Protein AF-W2Z0V9-F1 (afdb_monomer_lite)

Sequence (192 aa):
MITCGHAVGDHNSKCLLDFLGYIVNYAADLTLVEEFITEYCPRLAGSSGNESLVLGISSIIRSFNWNDIEEAILNLTIQVPDWGIWKSEENIPRIDVEMTLRVIGGLDRGPAQQKLLTLAVDKAAKLDSKELQHPGILNLLWKWTIRTDDSKIFGTVATKCSKMDSSQLGPVIEALLVYIGELAPSDGKWIF

Secondary structure (DSSP, 8-state):
-----S-TTHHHHHHHHHHHHHIIIII--HHHHHHIIIIIHHHHTTSS-THHHHHHHHHHHHHS-HHHHHHHHHT--PPPPSSSTT--GGGHHHHHHHHHHHHHHTS-SSHHHHHHHHHHHHHHTTS-HHHHT-HHHHHHHHHHHSS-S-HHHHHHHHHHHTTS-GGG-HHHHHHHHHHHHHHS-TT-----

Radius of gyration: 18.32 Å; chains: 1; bounding box: 63×32×44 Å

Structure (mmCIF, N/CA/C/O backbone):
data_AF-W2Z0V9-F1
#
_entry.id   AF-W2Z0V9-F1
#
loop_
_atom_site.group_PDB
_atom_site.id
_atom_site.type_symbol
_atom_site.label_atom_id
_atom_site.label_alt_id
_atom_site.label_comp_id
_atom_site.label_asym_id
_atom_site.label_entity_id
_atom_site.label_seq_id
_atom_site.pdbx_PDB_ins_code
_atom_site.Cartn_x
_atom_site.Cartn_y
_atom_site.Cartn_z
_atom_site.occupancy
_atom_site.B_iso_or_equiv
_atom_site.auth_seq_id
_atom_site.auth_comp_id
_atom_site.auth_asym_id
_atom_site.auth_atom_id
_atom_site.pdbx_PDB_model_num
ATOM 1 N N . MET A 1 1 ? 31.513 8.230 -6.618 1.00 27.88 1 MET A N 1
ATOM 2 C CA . MET A 1 1 ? 31.190 8.347 -5.181 1.00 27.88 1 MET A CA 1
ATOM 3 C C . MET A 1 1 ? 30.666 9.757 -4.952 1.00 27.88 1 MET A C 1
ATOM 5 O O . MET A 1 1 ? 31.457 10.678 -4.823 1.00 27.88 1 MET A O 1
ATOM 9 N N . ILE A 1 2 ? 29.351 9.952 -5.070 1.00 28.05 2 ILE A N 1
ATOM 10 C CA . ILE A 1 2 ? 28.726 11.271 -4.907 1.00 28.05 2 ILE A CA 1
ATOM 11 C C . ILE A 1 2 ? 28.193 11.330 -3.479 1.00 28.05 2 ILE A C 1
ATOM 13 O O . ILE A 1 2 ? 27.235 10.646 -3.138 1.00 28.05 2 ILE A O 1
ATOM 17 N N . THR A 1 3 ? 28.864 12.100 -2.629 1.00 33.34 3 THR A N 1
ATOM 18 C CA . THR A 1 3 ? 28.418 12.392 -1.266 1.00 33.34 3 THR A CA 1
ATOM 19 C C . THR A 1 3 ? 27.621 13.693 -1.285 1.00 33.34 3 THR A C 1
ATOM 21 O O . THR A 1 3 ? 28.204 14.774 -1.364 1.00 33.34 3 THR A O 1
ATOM 24 N N . CYS A 1 4 ? 26.293 13.607 -1.217 1.00 34.44 4 CYS A N 1
ATOM 25 C CA . CYS A 1 4 ? 25.420 14.772 -1.058 1.00 34.44 4 CYS A CA 1
ATOM 26 C C . CYS A 1 4 ? 25.239 15.085 0.432 1.00 34.44 4 CYS A C 1
ATOM 28 O O . CYS A 1 4 ? 24.301 14.628 1.079 1.00 34.44 4 CYS A O 1
ATOM 30 N N . GLY A 1 5 ? 26.174 15.862 0.977 1.00 34.97 5 GLY A N 1
ATOM 31 C CA . GLY A 1 5 ? 26.039 16.503 2.278 1.00 34.97 5 GLY A CA 1
ATOM 32 C C . GLY A 1 5 ? 25.546 17.942 2.120 1.00 34.97 5 GLY A C 1
ATOM 33 O O . GLY A 1 5 ? 26.254 18.768 1.559 1.00 34.97 5 GLY A O 1
ATOM 34 N N . HIS A 1 6 ? 24.376 18.225 2.694 1.00 37.28 6 HIS A N 1
ATOM 35 C CA . HIS A 1 6 ? 23.930 19.552 3.144 1.00 37.28 6 HIS A CA 1
ATOM 36 C C . HIS A 1 6 ? 23.421 20.573 2.103 1.00 37.28 6 HIS A C 1
ATOM 38 O O . HIS A 1 6 ? 23.973 21.655 1.940 1.00 37.28 6 HIS A O 1
ATOM 44 N N . ALA A 1 7 ? 22.253 20.261 1.526 1.00 32.38 7 ALA A N 1
ATOM 45 C CA . ALA A 1 7 ? 21.168 21.198 1.183 1.00 32.38 7 ALA A CA 1
ATOM 46 C C . ALA A 1 7 ? 19.851 20.384 1.139 1.00 32.38 7 ALA A C 1
ATOM 48 O O . ALA A 1 7 ? 19.371 19.979 0.086 1.00 32.38 7 ALA A O 1
ATOM 49 N N . VAL A 1 8 ? 19.365 19.982 2.319 1.00 43.41 8 VAL A N 1
ATOM 50 C CA . VAL A 1 8 ? 18.783 18.637 2.547 1.00 43.41 8 VAL A CA 1
ATOM 51 C C . VAL A 1 8 ? 17.322 18.445 2.086 1.00 43.41 8 VAL A C 1
ATOM 53 O O . VAL A 1 8 ? 16.873 17.306 2.013 1.00 43.41 8 VAL A O 1
ATOM 56 N N . GLY A 1 9 ? 16.590 19.502 1.720 1.00 42.09 9 GLY A N 1
ATOM 57 C CA . GLY A 1 9 ? 15.181 19.399 1.293 1.00 42.09 9 GLY A CA 1
ATOM 58 C C . GLY A 1 9 ? 14.986 19.333 -0.226 1.00 42.09 9 GLY A C 1
ATOM 59 O O . GLY A 1 9 ? 14.749 18.268 -0.789 1.00 42.09 9 GLY A O 1
ATOM 60 N N . ASP A 1 10 ? 15.108 20.480 -0.898 1.00 45.25 10 ASP A N 1
ATOM 61 C CA . ASP A 1 10 ? 14.688 20.640 -2.302 1.00 45.25 10 ASP A CA 1
ATOM 62 C C . ASP A 1 10 ? 15.671 20.090 -3.339 1.00 45.25 10 ASP A C 1
ATOM 64 O O . ASP A 1 10 ? 15.281 19.696 -4.439 1.00 45.25 10 ASP A O 1
ATOM 68 N N . HIS A 1 11 ? 16.966 20.052 -3.022 1.00 45.19 11 HIS A N 1
ATOM 69 C CA . HIS A 1 11 ? 17.956 19.599 -3.998 1.00 45.19 11 HIS A CA 1
ATOM 70 C C . HIS A 1 11 ? 17.958 18.071 -4.141 1.00 45.19 11 HIS A C 1
ATOM 72 O O . HIS A 1 11 ? 18.160 17.552 -5.237 1.00 45.19 11 HIS A O 1
ATOM 78 N N . ASN A 1 12 ? 17.676 17.364 -3.043 1.00 58.25 12 ASN A N 1
ATOM 79 C CA . ASN A 1 12 ? 17.590 15.907 -3.007 1.00 58.25 12 ASN A CA 1
ATOM 80 C C . ASN A 1 12 ? 16.301 15.396 -3.661 1.00 58.25 12 ASN A C 1
ATOM 82 O O . ASN A 1 12 ? 16.349 14.403 -4.384 1.00 58.25 12 ASN A O 1
ATOM 86 N N . SER A 1 13 ? 15.170 16.083 -3.459 1.00 60.00 13 SER A N 1
ATOM 87 C CA . SER A 1 13 ? 13.897 15.728 -4.099 1.00 60.00 13 SER A CA 1
ATOM 88 C C . SER A 1 13 ? 13.957 15.921 -5.613 1.00 60.00 13 SER A C 1
ATOM 90 O O . SER A 1 13 ? 13.546 15.030 -6.353 1.00 60.00 13 SER A O 1
ATOM 92 N N . LYS A 1 14 ? 14.555 17.019 -6.094 1.00 65.81 14 LYS A N 1
ATOM 93 C CA . LYS A 1 14 ? 14.767 17.236 -7.529 1.00 65.81 14 LYS A CA 1
ATOM 94 C C . LYS A 1 14 ? 15.683 16.177 -8.145 1.00 65.81 14 LYS A C 1
ATOM 96 O O . LYS A 1 14 ? 15.306 15.581 -9.142 1.00 65.81 14 LYS A O 1
ATOM 101 N N . CYS A 1 15 ? 16.837 15.889 -7.537 1.00 66.56 15 CYS A N 1
ATOM 102 C CA . CYS A 1 15 ? 17.733 14.840 -8.035 1.00 66.56 15 CYS A CA 1
ATOM 103 C C . CYS A 1 15 ? 17.063 13.457 -8.047 1.00 66.56 15 CYS A C 1
ATOM 105 O O . CYS A 1 15 ? 17.280 12.683 -8.976 1.00 66.56 15 CYS A O 1
ATOM 107 N N . LEU A 1 16 ? 16.234 13.150 -7.042 1.00 68.12 16 LEU A N 1
ATOM 108 C CA . LEU A 1 16 ? 15.449 11.919 -7.002 1.00 68.12 16 LEU A CA 1
ATOM 109 C C . LEU A 1 16 ? 14.434 11.865 -8.148 1.00 68.12 16 LEU A C 1
ATOM 111 O O . LEU A 1 16 ? 14.348 10.850 -8.830 1.00 68.12 16 LEU A O 1
ATOM 115 N N . LEU A 1 17 ? 13.685 12.945 -8.378 1.00 67.56 17 LEU A N 1
ATOM 116 C CA . LEU A 1 17 ? 12.712 13.032 -9.469 1.00 67.56 17 LEU A CA 1
ATOM 117 C C . LEU A 1 17 ? 13.381 12.991 -10.848 1.00 67.56 17 LEU A C 1
ATOM 119 O O . LEU A 1 17 ? 12.859 12.339 -11.746 1.00 67.56 17 LEU A O 1
ATOM 123 N N . ASP A 1 18 ? 14.548 13.615 -11.007 1.00 72.62 18 ASP A N 1
ATOM 124 C CA . ASP A 1 18 ? 15.342 13.557 -12.237 1.00 72.62 18 ASP A CA 1
ATOM 125 C C . ASP A 1 18 ? 15.859 12.126 -12.487 1.00 72.62 18 ASP A C 1
ATOM 127 O O . ASP A 1 18 ? 15.788 11.627 -13.610 1.00 72.62 18 ASP A O 1
ATOM 131 N N . PHE A 1 19 ? 16.314 11.426 -11.440 1.00 73.00 19 PHE A N 1
ATOM 132 C CA . PHE A 1 19 ? 16.744 10.026 -11.526 1.00 73.00 19 PHE A CA 1
ATOM 133 C C . PHE A 1 19 ? 15.580 9.072 -11.828 1.00 73.00 19 PHE A C 1
ATOM 135 O O . PHE A 1 19 ? 15.692 8.217 -12.703 1.00 73.00 19 PHE A O 1
ATOM 142 N N . LEU A 1 20 ? 14.433 9.261 -11.174 1.00 72.44 20 LEU A N 1
ATOM 143 C CA . LEU A 1 20 ? 13.190 8.550 -11.482 1.00 72.44 20 LEU A CA 1
ATOM 144 C C . LEU A 1 20 ? 12.746 8.810 -12.923 1.00 72.44 20 LEU A C 1
ATOM 146 O O . LEU A 1 20 ? 12.368 7.882 -13.633 1.00 72.44 20 LEU A O 1
ATOM 150 N N . GLY A 1 21 ? 12.838 10.062 -13.371 1.00 72.62 21 GLY A N 1
ATOM 151 C CA . GLY A 1 21 ? 12.577 10.455 -14.747 1.00 72.62 21 GLY A CA 1
ATOM 152 C C . GLY A 1 21 ? 13.523 9.768 -15.728 1.00 72.62 21 GLY A C 1
ATOM 153 O O . GLY A 1 21 ? 13.080 9.344 -16.790 1.00 72.62 21 GLY A O 1
ATOM 154 N N . TYR A 1 22 ? 14.796 9.595 -15.377 1.00 75.81 22 TYR A N 1
ATOM 155 C CA . TYR A 1 22 ? 15.745 8.826 -16.177 1.00 75.81 22 TYR A CA 1
ATOM 156 C C . TYR A 1 22 ? 15.386 7.333 -16.230 1.00 75.81 22 TYR A C 1
ATOM 158 O O . TYR A 1 22 ? 15.314 6.767 -17.321 1.00 75.81 22 TYR A O 1
ATOM 166 N N . ILE A 1 23 ? 15.092 6.709 -15.083 1.00 75.06 23 ILE A N 1
ATOM 167 C CA . ILE A 1 23 ? 14.677 5.299 -15.008 1.00 75.06 23 ILE A CA 1
ATOM 168 C C . ILE A 1 23 ? 13.450 5.051 -15.891 1.00 75.06 23 ILE A C 1
ATOM 170 O O . ILE A 1 23 ? 13.451 4.146 -16.724 1.00 75.06 23 ILE A O 1
ATOM 174 N N . VAL A 1 24 ? 12.421 5.882 -15.722 1.00 72.62 24 VAL A N 1
ATOM 175 C CA . VAL A 1 24 ? 11.128 5.731 -16.395 1.00 72.62 24 VAL A CA 1
ATOM 176 C C . VAL A 1 24 ? 11.217 6.046 -17.887 1.00 72.62 24 VAL A C 1
ATOM 178 O O . VAL A 1 24 ? 10.658 5.310 -18.693 1.00 72.62 24 VAL A O 1
ATOM 181 N N . ASN A 1 25 ? 11.903 7.126 -18.272 1.00 69.50 25 ASN A N 1
ATOM 182 C CA . ASN A 1 25 ? 11.854 7.612 -19.654 1.00 69.50 25 ASN A CA 1
ATOM 183 C C . ASN A 1 25 ? 13.001 7.111 -20.540 1.00 69.50 25 ASN A C 1
ATOM 185 O O . ASN A 1 25 ? 12.874 7.180 -21.761 1.00 69.50 25 ASN A O 1
ATOM 189 N N . TYR A 1 26 ? 14.121 6.660 -19.967 1.00 62.56 26 TYR A N 1
ATOM 190 C CA . TYR A 1 26 ? 15.344 6.404 -20.740 1.00 62.56 26 TYR A CA 1
ATOM 191 C C . TYR A 1 26 ? 15.988 5.048 -20.492 1.00 62.56 26 TYR A C 1
ATOM 193 O O . TYR A 1 26 ? 16.576 4.504 -21.423 1.00 62.56 26 TYR A O 1
ATOM 201 N N . ALA A 1 27 ? 15.917 4.508 -19.275 1.00 60.34 27 ALA A N 1
ATOM 202 C CA . ALA A 1 27 ? 16.626 3.273 -18.977 1.00 60.34 27 ALA A CA 1
ATOM 203 C C . ALA A 1 27 ? 15.895 2.048 -19.540 1.00 60.34 27 ALA A C 1
ATOM 205 O O . ALA A 1 27 ? 16.544 1.199 -20.142 1.00 60.34 27 ALA A O 1
ATOM 206 N N . ALA A 1 28 ? 14.572 1.934 -19.326 1.00 65.81 28 ALA A N 1
ATOM 207 C CA . ALA A 1 28 ? 13.820 0.677 -19.510 1.00 65.81 28 ALA A CA 1
ATOM 208 C C . ALA A 1 28 ? 14.568 -0.568 -18.960 1.00 65.81 28 ALA A C 1
ATOM 210 O O . ALA A 1 28 ? 14.312 -1.698 -19.368 1.00 65.81 28 ALA A O 1
ATOM 211 N N . ASP A 1 29 ? 15.512 -0.344 -18.041 1.00 79.31 29 ASP A N 1
ATOM 212 C CA . ASP A 1 29 ? 16.481 -1.312 -17.560 1.00 79.31 29 ASP A CA 1
ATOM 213 C C . ASP A 1 29 ? 15.958 -1.835 -16.235 1.00 79.31 29 ASP A C 1
ATOM 215 O O . ASP A 1 29 ? 15.971 -1.131 -15.220 1.00 79.31 29 ASP A O 1
ATOM 219 N N . LEU A 1 30 ? 15.457 -3.067 -16.272 1.00 82.88 30 LEU A N 1
ATOM 220 C CA . LEU A 1 30 ? 14.910 -3.742 -15.101 1.00 82.88 30 LEU A CA 1
ATOM 221 C C . LEU A 1 30 ? 15.942 -3.843 -13.975 1.00 82.88 30 LEU A C 1
ATOM 223 O O . LEU A 1 30 ? 15.574 -3.682 -12.820 1.00 82.88 30 LEU A O 1
ATOM 227 N N . THR A 1 31 ? 17.230 -3.981 -14.295 1.00 84.50 31 THR A N 1
ATOM 228 C CA . THR A 1 31 ? 18.306 -4.042 -13.296 1.00 84.50 31 THR A CA 1
ATOM 229 C C . THR A 1 31 ? 18.391 -2.744 -12.501 1.00 84.50 31 THR A C 1
ATOM 231 O O . THR A 1 31 ? 18.489 -2.758 -11.278 1.00 84.50 31 THR A O 1
ATOM 234 N N . LEU A 1 32 ? 18.319 -1.602 -13.193 1.00 82.12 32 LEU A N 1
ATOM 235 C CA . LEU A 1 32 ? 18.389 -0.285 -12.560 1.00 82.12 32 LEU A CA 1
ATOM 236 C C . LEU A 1 32 ? 17.124 0.011 -11.743 1.00 82.12 32 LEU A C 1
ATOM 238 O O . LEU A 1 32 ? 17.196 0.650 -10.693 1.00 82.12 32 LEU A O 1
ATOM 242 N N . VAL A 1 33 ? 15.965 -0.455 -12.219 1.00 83.31 33 VAL A N 1
ATOM 243 C CA . VAL A 1 33 ? 14.694 -0.372 -11.485 1.00 83.31 33 VAL A CA 1
ATOM 244 C C . VAL A 1 33 ? 14.759 -1.197 -10.204 1.00 83.31 33 VAL A C 1
ATOM 246 O O . VAL A 1 33 ? 14.431 -0.684 -9.136 1.00 83.31 33 VAL A O 1
ATOM 249 N N . GLU A 1 34 ? 15.204 -2.449 -10.293 1.00 83.06 34 GLU A N 1
ATOM 250 C CA . GLU A 1 34 ? 15.367 -3.341 -9.147 1.00 83.06 34 GLU A CA 1
ATOM 251 C C . GLU A 1 34 ? 16.361 -2.774 -8.136 1.00 83.06 34 GLU A C 1
ATOM 253 O O . GLU A 1 34 ? 16.044 -2.706 -6.949 1.00 83.06 34 GLU A O 1
ATOM 258 N N . GLU A 1 35 ? 17.525 -2.295 -8.584 1.00 82.75 35 GLU A N 1
ATOM 259 C CA . GLU A 1 35 ? 18.520 -1.657 -7.717 1.00 82.75 35 GLU A CA 1
ATOM 260 C C . GLU A 1 35 ? 17.933 -0.416 -7.033 1.00 82.75 35 GLU A C 1
ATOM 262 O O . GLU A 1 35 ? 18.058 -0.243 -5.820 1.00 82.75 35 GLU A O 1
ATOM 267 N N . PHE A 1 36 ? 17.215 0.433 -7.773 1.00 82.25 36 PHE A N 1
ATOM 268 C CA . PHE A 1 36 ? 16.548 1.594 -7.192 1.00 82.25 36 PHE A CA 1
ATOM 269 C C . PHE A 1 36 ? 15.533 1.209 -6.107 1.00 82.25 36 PHE A C 1
ATOM 271 O O . PHE A 1 36 ? 15.561 1.773 -5.007 1.00 82.25 36 PHE A O 1
ATOM 278 N N . ILE A 1 37 ? 14.660 0.241 -6.394 1.00 79.00 37 ILE A N 1
ATOM 279 C CA . ILE A 1 37 ? 13.632 -0.215 -5.454 1.00 79.00 37 ILE A CA 1
ATOM 280 C C . ILE A 1 37 ? 14.277 -0.847 -4.220 1.00 79.00 37 ILE A C 1
ATOM 282 O O . ILE A 1 37 ? 13.865 -0.557 -3.103 1.00 79.00 37 ILE A O 1
ATOM 286 N N . THR A 1 38 ? 15.284 -1.696 -4.391 1.00 78.81 38 THR A N 1
ATOM 287 C CA . THR A 1 38 ? 15.836 -2.499 -3.290 1.00 78.81 38 THR A CA 1
ATOM 288 C C . THR A 1 38 ? 16.843 -1.735 -2.434 1.00 78.81 38 THR A C 1
ATOM 290 O O . THR A 1 38 ? 16.842 -1.889 -1.214 1.00 78.81 38 THR A O 1
ATOM 293 N N . GLU A 1 39 ? 17.657 -0.859 -3.029 1.00 77.88 39 GLU A N 1
ATOM 294 C CA . GLU A 1 39 ? 18.754 -0.187 -2.322 1.00 77.88 39 GLU A CA 1
ATOM 295 C C . GLU A 1 39 ? 18.454 1.269 -1.959 1.00 77.88 39 GLU A C 1
ATOM 297 O O . GLU A 1 39 ? 18.879 1.754 -0.902 1.00 77.88 39 GLU A O 1
ATOM 302 N N . TYR A 1 40 ? 17.733 1.993 -2.819 1.00 75.50 40 TYR A N 1
ATOM 303 C CA . TYR A 1 40 ? 17.558 3.438 -2.671 1.00 75.50 40 TYR A CA 1
ATOM 304 C C . TYR A 1 40 ? 16.230 3.802 -2.008 1.00 75.50 40 TYR A C 1
ATOM 306 O O . TYR A 1 40 ? 16.235 4.565 -1.038 1.00 75.50 40 TYR A O 1
ATOM 314 N N . CYS A 1 41 ? 15.101 3.247 -2.467 1.00 73.56 41 CYS A N 1
ATOM 315 C CA . CYS A 1 41 ? 13.780 3.540 -1.897 1.00 73.56 41 CYS A CA 1
ATOM 316 C C . CYS A 1 41 ? 13.709 3.371 -0.368 1.00 73.56 41 CYS A C 1
ATOM 318 O O . CYS A 1 41 ? 13.204 4.293 0.286 1.00 73.56 41 CYS A O 1
ATOM 320 N N . PRO A 1 42 ? 14.244 2.289 0.240 1.00 71.06 42 PRO A N 1
ATOM 321 C CA . PRO A 1 42 ? 14.195 2.108 1.685 1.00 71.06 42 PRO A CA 1
ATOM 322 C C . PRO A 1 42 ? 14.828 3.263 2.449 1.00 71.06 42 PRO A C 1
ATOM 324 O O . PRO A 1 42 ? 14.310 3.654 3.486 1.00 71.06 42 PRO A O 1
ATOM 327 N N . ARG A 1 43 ? 15.912 3.844 1.923 1.00 69.12 43 ARG A N 1
ATOM 328 C CA . ARG A 1 43 ? 16.703 4.889 2.589 1.00 69.12 43 ARG A CA 1
ATOM 329 C C . ARG A 1 43 ? 16.087 6.287 2.457 1.00 69.12 43 ARG A C 1
ATOM 331 O O . ARG A 1 43 ? 16.422 7.177 3.235 1.00 69.12 43 ARG A O 1
ATOM 338 N N . LEU A 1 44 ? 15.201 6.493 1.481 1.00 64.62 44 LEU A N 1
ATOM 339 C CA . LEU A 1 44 ? 14.617 7.801 1.153 1.00 64.62 44 LEU A CA 1
ATOM 340 C C . LEU A 1 44 ? 13.364 8.137 1.973 1.00 64.62 44 LEU A C 1
ATOM 342 O O . LEU A 1 44 ? 13.061 9.312 2.184 1.00 64.62 44 LEU A O 1
ATOM 346 N N . ALA A 1 45 ? 12.660 7.126 2.480 1.00 57.66 45 ALA A N 1
ATOM 347 C CA . ALA A 1 45 ? 11.399 7.291 3.203 1.00 57.66 45 ALA A CA 1
ATOM 348 C C . ALA A 1 45 ? 11.532 7.857 4.636 1.00 57.66 45 ALA A C 1
ATOM 350 O O . ALA A 1 45 ? 10.524 8.123 5.295 1.00 57.66 45 ALA A O 1
ATOM 351 N N . GLY A 1 46 ? 12.764 8.062 5.115 1.00 52.25 46 GLY A N 1
ATOM 352 C CA . GLY A 1 46 ? 13.068 8.769 6.364 1.00 52.25 46 GLY A CA 1
ATOM 353 C C . GLY A 1 46 ? 13.126 10.296 6.235 1.00 52.25 46 GLY A C 1
ATOM 354 O O . GLY A 1 46 ? 13.393 10.978 7.223 1.00 52.25 46 GLY A O 1
ATOM 355 N N . SER A 1 47 ? 12.912 10.845 5.035 1.00 53.06 47 SER A N 1
ATOM 356 C CA . SER A 1 47 ? 12.892 12.290 4.800 1.00 53.06 47 SER A CA 1
ATOM 357 C C . SER A 1 47 ? 11.471 12.849 4.951 1.00 53.06 47 SER A C 1
ATOM 359 O O . SER A 1 47 ? 10.491 12.256 4.507 1.00 53.06 47 SER A O 1
ATOM 361 N N . SER A 1 48 ? 11.314 13.986 5.632 1.00 42.09 48 SER A N 1
ATOM 362 C CA . SER A 1 48 ? 10.003 14.625 5.788 1.00 42.09 48 SER A CA 1
ATOM 363 C C . SER A 1 48 ? 9.455 15.042 4.419 1.00 42.09 48 SER A C 1
ATOM 365 O O . SER A 1 48 ? 10.016 15.934 3.787 1.00 42.09 48 SER A O 1
ATOM 367 N N . GLY A 1 49 ? 8.359 14.414 3.983 1.00 55.03 49 GLY A N 1
ATOM 368 C CA . GLY A 1 49 ? 7.733 14.672 2.682 1.00 55.03 49 GLY A CA 1
ATOM 369 C C . GLY A 1 49 ? 7.928 13.531 1.683 1.00 55.03 49 GLY A C 1
ATOM 370 O O . GLY A 1 49 ? 8.442 13.738 0.588 1.00 55.03 49 GLY A O 1
ATOM 371 N N . ASN A 1 50 ? 7.451 12.332 2.027 1.00 68.31 50 ASN A N 1
ATOM 372 C CA . ASN A 1 50 ? 7.534 11.131 1.183 1.00 68.31 50 ASN A CA 1
ATOM 373 C C . ASN A 1 50 ? 6.689 11.183 -0.108 1.00 68.31 50 ASN A C 1
ATOM 375 O O . ASN A 1 50 ? 6.596 10.188 -0.822 1.00 68.31 50 ASN A O 1
ATOM 379 N N . GLU A 1 51 ? 6.087 12.326 -0.441 1.00 74.94 51 GLU A N 1
ATOM 380 C CA . GLU A 1 51 ? 5.246 12.495 -1.629 1.00 74.94 51 GLU A CA 1
ATOM 381 C C . GLU A 1 51 ? 6.027 12.231 -2.923 1.00 74.94 51 GLU A C 1
ATOM 383 O O . GLU A 1 51 ? 5.551 11.524 -3.804 1.00 74.94 51 GLU A O 1
ATOM 388 N N . SER A 1 52 ? 7.274 12.708 -3.010 1.00 75.31 52 SER A N 1
ATOM 389 C CA . SER A 1 52 ? 8.126 12.452 -4.184 1.00 75.31 52 SER A CA 1
ATOM 390 C C . SER A 1 52 ? 8.432 10.961 -4.356 1.00 75.31 52 SER A C 1
ATOM 392 O O . SER A 1 52 ? 8.504 10.469 -5.479 1.00 75.31 52 SER A O 1
ATOM 394 N N . LEU A 1 53 ? 8.568 10.226 -3.247 1.00 78.12 53 LEU A N 1
ATOM 395 C CA . LEU A 1 53 ? 8.800 8.784 -3.268 1.00 78.12 53 LEU A CA 1
ATOM 396 C C . LEU A 1 53 ? 7.533 8.022 -3.673 1.00 78.12 53 LEU A C 1
ATOM 398 O O . LEU A 1 53 ? 7.610 7.124 -4.507 1.00 78.12 53 LEU A O 1
ATOM 402 N N . VAL A 1 54 ? 6.367 8.413 -3.145 1.00 83.38 54 VAL A N 1
ATOM 403 C CA . VAL A 1 54 ? 5.063 7.871 -3.565 1.00 83.38 54 VAL A CA 1
ATOM 404 C C . VAL A 1 54 ? 4.871 8.057 -5.069 1.00 83.38 54 VAL A C 1
ATOM 406 O O . VAL A 1 54 ? 4.543 7.097 -5.769 1.00 83.38 54 VAL A O 1
ATOM 409 N N . LEU A 1 55 ? 5.111 9.269 -5.577 1.00 83.12 55 LEU A N 1
ATOM 410 C CA . LEU A 1 55 ? 5.002 9.581 -7.001 1.00 83.12 55 LEU A CA 1
ATOM 411 C C . LEU A 1 55 ? 6.000 8.773 -7.834 1.00 83.12 55 LEU A C 1
ATOM 413 O O . LEU A 1 55 ? 5.619 8.218 -8.861 1.00 83.12 55 LEU A O 1
ATOM 417 N N . GLY A 1 56 ? 7.245 8.650 -7.370 1.00 81.75 56 GLY A N 1
ATOM 418 C CA . GLY A 1 56 ? 8.282 7.861 -8.028 1.00 81.75 56 GLY A CA 1
ATOM 419 C C . GLY A 1 56 ? 7.929 6.387 -8.167 1.00 81.75 56 GLY A C 1
ATOM 420 O O . GLY A 1 56 ? 7.937 5.856 -9.276 1.00 81.75 56 GLY A O 1
ATOM 421 N N . ILE A 1 57 ? 7.548 5.742 -7.062 1.00 86.31 57 ILE A N 1
ATOM 422 C CA . ILE A 1 57 ? 7.133 4.332 -7.056 1.00 86.31 57 ILE A CA 1
ATOM 423 C C . ILE A 1 57 ? 5.905 4.142 -7.953 1.00 86.31 57 ILE A C 1
ATOM 425 O O . ILE A 1 57 ? 5.881 3.241 -8.790 1.00 86.31 57 ILE A O 1
ATOM 429 N N . SER A 1 58 ? 4.911 5.028 -7.844 1.00 89.62 58 SER A N 1
ATOM 430 C CA . SER A 1 58 ? 3.713 4.978 -8.692 1.00 89.62 58 SER A CA 1
ATOM 431 C C . SER A 1 58 ? 4.059 5.119 -10.178 1.00 89.62 58 SER A C 1
ATOM 433 O O . SER A 1 58 ? 3.466 4.453 -11.022 1.00 89.62 58 SER A O 1
ATOM 435 N N . SER A 1 59 ? 5.028 5.976 -10.514 1.00 87.44 59 SER A N 1
ATOM 436 C CA . SER A 1 59 ? 5.506 6.161 -11.885 1.00 87.44 59 SER A CA 1
ATOM 437 C C . SER A 1 59 ? 6.205 4.912 -12.416 1.00 87.44 59 SER A C 1
ATOM 439 O O . SER A 1 59 ? 5.943 4.518 -13.550 1.00 87.44 59 SER A O 1
ATOM 441 N N . ILE A 1 60 ? 7.048 4.262 -11.609 1.00 88.06 60 ILE A N 1
ATOM 442 C CA . ILE A 1 60 ? 7.697 2.995 -11.974 1.00 88.06 60 ILE A CA 1
ATOM 443 C C . ILE A 1 60 ? 6.636 1.927 -12.255 1.00 88.06 60 ILE A C 1
ATOM 445 O O . ILE A 1 60 ? 6.629 1.346 -13.335 1.00 88.06 60 ILE A O 1
ATOM 449 N N . ILE A 1 61 ? 5.679 1.733 -11.342 1.00 91.69 61 ILE A N 1
ATOM 450 C CA . ILE A 1 61 ? 4.633 0.711 -11.500 1.00 91.69 61 ILE A CA 1
ATOM 451 C C . ILE A 1 61 ? 3.795 0.933 -12.767 1.00 91.69 61 ILE A C 1
ATOM 453 O O . ILE A 1 61 ? 3.397 -0.031 -13.412 1.00 91.69 61 ILE A O 1
ATOM 457 N N . ARG A 1 62 ? 3.534 2.189 -13.149 1.00 90.12 62 ARG A N 1
ATOM 458 C CA . ARG A 1 62 ? 2.807 2.505 -14.389 1.00 90.12 62 ARG A CA 1
ATOM 459 C C . ARG A 1 62 ? 3.621 2.289 -15.663 1.00 90.12 62 ARG A C 1
ATOM 461 O O . ARG A 1 62 ? 3.030 2.112 -16.724 1.00 90.12 62 ARG A O 1
ATOM 468 N N . SER A 1 63 ? 4.943 2.384 -15.577 1.00 89.06 63 SER A N 1
ATOM 469 C CA . SER A 1 63 ? 5.818 2.421 -16.756 1.00 89.06 63 SER A CA 1
ATOM 470 C C . SER A 1 63 ? 6.355 1.046 -17.135 1.00 89.06 63 SER A C 1
ATOM 472 O O . SER A 1 63 ? 6.698 0.822 -18.292 1.00 89.06 63 SER A O 1
ATOM 474 N N . PHE A 1 64 ? 6.415 0.128 -16.173 1.00 88.38 64 PHE A N 1
ATOM 475 C CA . PHE A 1 64 ? 6.936 -1.218 -16.361 1.00 88.38 64 PHE A CA 1
ATOM 476 C C . PHE A 1 64 ? 5.816 -2.254 -16.302 1.00 88.38 64 PHE A C 1
ATOM 478 O O . PHE A 1 64 ? 4.776 -2.053 -15.673 1.00 88.38 64 PHE A O 1
ATOM 485 N N . ASN A 1 65 ? 6.030 -3.388 -16.965 1.00 90.56 65 ASN A N 1
ATOM 486 C CA . ASN A 1 65 ? 5.125 -4.519 -16.842 1.00 90.56 65 ASN A CA 1
ATOM 487 C C . ASN A 1 65 ? 5.166 -5.031 -15.399 1.00 90.56 65 ASN A C 1
ATOM 489 O O . ASN A 1 65 ? 6.226 -5.389 -14.893 1.00 90.56 65 ASN A O 1
ATOM 493 N N . TRP A 1 66 ? 4.001 -5.072 -14.750 1.00 93.00 66 TRP A N 1
ATOM 494 C CA . TRP A 1 66 ? 3.878 -5.438 -13.341 1.00 93.00 66 TRP A CA 1
ATOM 495 C C . TRP A 1 66 ? 4.590 -6.751 -13.001 1.00 93.00 66 TRP A C 1
ATOM 497 O O . TRP A 1 66 ? 5.285 -6.806 -11.995 1.00 93.00 66 TRP A O 1
ATOM 507 N N . ASN A 1 67 ? 4.478 -7.774 -13.853 1.00 93.62 67 ASN A N 1
ATOM 508 C CA . ASN A 1 67 ? 5.069 -9.088 -13.582 1.00 93.62 67 ASN A CA 1
ATOM 509 C C . ASN A 1 67 ? 6.603 -9.053 -13.478 1.00 93.62 67 ASN A C 1
ATOM 511 O O . ASN A 1 67 ? 7.169 -9.900 -12.797 1.00 93.62 67 ASN A O 1
ATOM 515 N N . ASP A 1 68 ? 7.256 -8.089 -14.131 1.00 91.31 68 ASP A N 1
ATOM 516 C CA . ASP A 1 68 ? 8.717 -7.974 -14.139 1.00 91.31 68 ASP A CA 1
ATOM 517 C C . ASP A 1 68 ? 9.244 -7.285 -12.869 1.00 91.31 68 ASP A C 1
ATOM 519 O O . ASP A 1 68 ? 10.401 -7.454 -12.512 1.00 91.31 68 ASP A O 1
ATOM 523 N N . ILE A 1 69 ? 8.400 -6.512 -12.175 1.00 90.44 69 ILE A N 1
ATOM 524 C CA . ILE A 1 69 ? 8.787 -5.703 -11.004 1.00 90.44 69 ILE A CA 1
ATOM 525 C C . ILE A 1 69 ? 8.017 -6.069 -9.729 1.00 90.44 69 ILE A C 1
ATOM 527 O O . ILE A 1 69 ? 8.284 -5.503 -8.668 1.00 90.44 69 ILE A O 1
ATOM 531 N N . GLU A 1 70 ? 7.052 -6.992 -9.819 1.00 93.12 70 GLU A N 1
ATOM 532 C CA . GLU A 1 70 ? 6.149 -7.376 -8.727 1.00 93.12 70 GLU A CA 1
ATOM 533 C C . GLU A 1 70 ? 6.936 -7.767 -7.479 1.00 93.12 70 GLU A C 1
ATOM 535 O O . GLU A 1 70 ? 6.668 -7.251 -6.396 1.00 93.12 70 GLU A O 1
ATOM 540 N N . GLU A 1 71 ? 7.926 -8.646 -7.626 1.00 92.12 71 GLU A N 1
ATOM 541 C CA . GLU A 1 71 ? 8.706 -9.145 -6.495 1.00 92.12 71 GLU A CA 1
ATOM 542 C C . GLU A 1 71 ? 9.473 -8.018 -5.794 1.00 92.12 71 GLU A C 1
ATOM 544 O O . GLU A 1 71 ? 9.381 -7.878 -4.573 1.00 92.12 71 GLU A O 1
ATOM 549 N N . ALA A 1 72 ? 10.167 -7.171 -6.558 1.00 89.12 72 ALA A N 1
ATOM 550 C CA . ALA A 1 72 ? 10.920 -6.045 -6.013 1.00 89.12 72 ALA A CA 1
ATOM 551 C C . ALA A 1 72 ? 10.004 -5.063 -5.265 1.00 89.12 72 ALA A C 1
ATOM 553 O O . ALA A 1 72 ? 10.322 -4.632 -4.156 1.00 89.12 72 ALA A O 1
ATOM 554 N N . ILE A 1 73 ? 8.839 -4.743 -5.838 1.00 89.94 73 ILE A N 1
ATOM 555 C CA . ILE A 1 73 ? 7.874 -3.817 -5.238 1.00 89.94 73 ILE A CA 1
ATOM 556 C C . ILE A 1 73 ? 7.212 -4.413 -3.990 1.00 89.94 73 ILE A C 1
ATOM 558 O O . ILE A 1 73 ? 7.075 -3.713 -2.989 1.00 89.94 73 ILE A O 1
ATOM 562 N N . LEU A 1 74 ? 6.794 -5.682 -4.012 1.00 90.69 74 LEU A N 1
ATOM 563 C CA . LEU A 1 74 ? 6.127 -6.304 -2.861 1.00 90.69 74 LEU A CA 1
ATOM 564 C C . LEU A 1 74 ? 7.086 -6.556 -1.690 1.00 90.69 74 LEU A C 1
ATOM 566 O O . LEU A 1 74 ? 6.653 -6.525 -0.536 1.00 90.69 74 LEU A O 1
ATOM 570 N N . ASN A 1 75 ? 8.374 -6.762 -1.975 1.00 87.56 75 ASN A N 1
ATOM 571 C CA . ASN A 1 75 ? 9.416 -6.925 -0.961 1.00 87.56 75 ASN A CA 1
ATOM 572 C C . ASN A 1 75 ? 10.001 -5.591 -0.470 1.00 87.56 75 ASN A C 1
ATOM 574 O O . ASN A 1 75 ? 10.776 -5.583 0.494 1.00 87.56 75 ASN A O 1
ATOM 578 N N . LEU A 1 76 ? 9.623 -4.462 -1.082 1.00 83.75 76 LEU A N 1
ATOM 579 C CA . LEU A 1 76 ? 10.049 -3.141 -0.639 1.00 83.75 76 LEU A CA 1
ATOM 580 C C . LEU A 1 76 ? 9.643 -2.931 0.823 1.00 83.75 76 LEU A C 1
A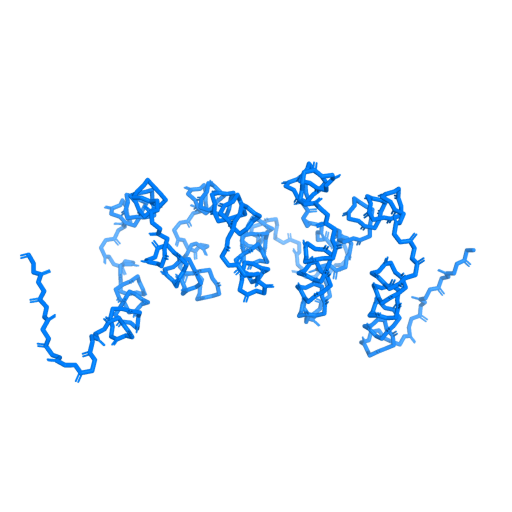TOM 582 O O . LEU A 1 76 ? 8.464 -2.906 1.175 1.00 83.75 76 LEU A O 1
ATOM 586 N N . THR A 1 77 ? 10.650 -2.751 1.673 1.00 72.00 77 THR A N 1
ATOM 587 C CA . THR A 1 77 ? 10.470 -2.448 3.091 1.00 72.00 77 THR A CA 1
ATOM 588 C C . THR A 1 77 ? 11.186 -1.146 3.396 1.00 72.00 77 THR A C 1
ATOM 590 O O . THR A 1 77 ? 12.388 -1.015 3.170 1.00 72.00 77 THR A O 1
ATOM 593 N N . ILE A 1 78 ? 10.442 -0.167 3.901 1.00 69.88 78 ILE A N 1
ATOM 594 C CA . ILE A 1 78 ? 10.984 1.142 4.254 1.00 69.88 78 ILE A CA 1
ATOM 595 C C . ILE A 1 78 ? 11.948 1.026 5.444 1.00 69.88 78 ILE A C 1
ATOM 597 O O . ILE A 1 78 ? 11.583 0.506 6.497 1.00 69.88 78 ILE A O 1
ATOM 601 N N . GLN A 1 79 ? 13.167 1.552 5.291 1.00 64.50 79 GLN A N 1
ATOM 602 C CA . GLN A 1 79 ? 14.140 1.670 6.375 1.00 64.50 79 GLN A CA 1
ATOM 603 C C . GLN A 1 79 ? 14.052 3.070 6.991 1.00 64.50 79 GLN A C 1
ATOM 605 O O . GLN A 1 79 ? 14.092 4.084 6.295 1.00 64.50 79 GLN A O 1
ATOM 610 N N . VAL A 1 80 ? 13.966 3.146 8.317 1.00 57.44 80 VAL A N 1
ATOM 611 C CA . VAL A 1 80 ? 14.092 4.427 9.023 1.00 57.44 80 VAL A CA 1
ATOM 612 C C . VAL A 1 80 ? 15.574 4.649 9.348 1.00 57.44 80 VAL A C 1
ATOM 614 O O . VAL A 1 80 ? 16.195 3.754 9.922 1.00 57.44 80 VAL A O 1
ATOM 617 N N . PRO A 1 81 ? 16.177 5.796 8.975 1.00 51.75 81 PRO A N 1
ATOM 618 C CA . PRO A 1 81 ? 17.578 6.068 9.273 1.00 51.75 81 PRO A CA 1
ATOM 619 C C . PRO A 1 81 ? 17.863 6.036 10.782 1.00 51.75 81 PRO A C 1
ATOM 621 O O . PRO A 1 81 ? 17.114 6.607 11.571 1.00 51.75 81 PRO A O 1
ATOM 624 N N . ASP A 1 82 ? 18.992 5.440 11.176 1.00 49.78 82 ASP A N 1
ATOM 625 C CA . ASP A 1 82 ? 19.421 5.264 12.581 1.00 49.78 82 ASP A CA 1
ATOM 626 C C . ASP A 1 82 ? 19.826 6.589 13.284 1.00 49.78 82 ASP A C 1
ATOM 628 O O . ASP A 1 82 ? 20.134 6.628 14.477 1.00 49.78 82 ASP A O 1
ATOM 632 N N . TRP A 1 83 ? 19.812 7.720 12.567 1.00 46.62 83 TRP A N 1
ATOM 633 C CA . TRP A 1 83 ? 20.174 9.035 13.097 1.00 46.62 83 TRP A CA 1
ATOM 634 C C . TRP A 1 83 ? 18.929 9.905 13.357 1.00 46.62 83 TRP A C 1
ATOM 636 O O . TRP A 1 83 ? 18.388 10.542 12.460 1.00 46.62 83 TRP A O 1
ATOM 646 N N . GLY A 1 84 ? 18.477 9.982 14.614 1.00 44.22 84 GLY A N 1
ATOM 647 C CA . GLY A 1 84 ? 17.510 10.996 15.065 1.00 44.22 84 GLY A CA 1
ATOM 648 C C . GLY A 1 84 ? 16.315 10.471 15.865 1.00 44.22 84 GLY A C 1
ATOM 649 O O . GLY A 1 84 ? 16.138 9.273 16.049 1.00 44.22 84 GLY A O 1
ATOM 650 N N . ILE A 1 85 ? 15.494 11.412 16.348 1.00 46.44 85 ILE A N 1
ATOM 651 C CA . ILE A 1 85 ? 14.372 11.304 17.317 1.00 46.44 85 ILE A CA 1
ATOM 652 C C . ILE A 1 85 ? 13.288 10.259 16.934 1.00 46.44 85 ILE A C 1
ATOM 654 O O . ILE A 1 85 ? 12.396 9.959 17.719 1.00 46.44 85 ILE A O 1
ATOM 658 N N . TRP A 1 86 ? 13.401 9.633 15.763 1.00 48.12 86 TRP A N 1
ATOM 659 C CA . TRP A 1 86 ? 12.524 8.587 15.229 1.00 48.12 86 TRP A CA 1
ATOM 660 C C . TRP A 1 86 ? 12.838 7.172 15.740 1.00 48.12 86 TRP A C 1
ATOM 662 O O . TRP A 1 86 ? 12.256 6.204 15.260 1.00 48.12 86 TRP A O 1
ATOM 672 N N . LYS A 1 87 ? 13.717 7.050 16.743 1.00 43.59 87 LYS A N 1
ATOM 673 C CA . LYS A 1 87 ? 14.153 5.799 17.388 1.00 43.59 87 LYS A CA 1
ATOM 674 C C . LYS A 1 87 ? 13.086 5.068 18.219 1.00 43.59 87 LYS A C 1
ATOM 676 O O . LYS A 1 87 ? 13.427 4.288 19.102 1.00 43.59 87 LYS A O 1
ATOM 681 N N . SER A 1 88 ? 11.803 5.301 17.960 1.00 50.72 88 SER A N 1
ATOM 682 C CA . SER A 1 88 ? 10.771 4.357 18.372 1.00 50.72 88 SER A CA 1
ATOM 683 C C . SER A 1 88 ? 10.514 3.431 17.185 1.00 50.72 88 SER A C 1
ATOM 685 O O . SER A 1 88 ? 9.828 3.812 16.234 1.00 50.72 88 SER A O 1
ATOM 687 N N . GLU A 1 89 ? 11.045 2.211 17.248 1.00 50.94 89 GLU A N 1
ATOM 688 C CA . GLU A 1 89 ? 10.690 1.103 16.345 1.00 50.94 89 GLU A CA 1
ATOM 689 C C . GLU A 1 89 ? 9.155 0.956 16.179 1.00 50.94 89 GLU A C 1
ATOM 691 O O . GLU A 1 89 ? 8.686 0.502 15.139 1.00 50.94 89 GLU A O 1
ATOM 696 N N . GLU A 1 90 ? 8.378 1.472 17.143 1.00 53.12 90 GLU A N 1
ATOM 697 C CA . GLU A 1 90 ? 6.910 1.593 17.184 1.00 53.12 90 GLU A CA 1
ATOM 698 C C . GLU A 1 90 ? 6.238 2.355 16.023 1.00 53.12 90 GLU A C 1
ATOM 700 O O . GLU A 1 90 ? 5.021 2.466 16.016 1.00 53.12 90 GLU A O 1
ATOM 705 N N . ASN A 1 91 ? 6.964 2.929 15.057 1.00 61.91 91 ASN A N 1
ATOM 706 C CA . ASN A 1 91 ? 6.333 3.641 13.931 1.00 61.91 91 ASN A CA 1
ATOM 707 C C . ASN A 1 91 ? 6.642 3.042 12.552 1.00 61.91 91 ASN A C 1
ATOM 709 O O . ASN A 1 91 ? 6.033 3.466 11.568 1.00 61.91 91 ASN A O 1
ATOM 713 N N . ILE A 1 92 ? 7.573 2.087 12.449 1.00 70.19 92 ILE A N 1
ATOM 714 C CA . ILE A 1 92 ? 8.017 1.549 11.151 1.00 70.19 92 ILE A CA 1
ATOM 715 C C . ILE A 1 92 ? 6.892 0.775 10.446 1.00 70.19 92 ILE A C 1
ATOM 717 O O . ILE A 1 92 ? 6.613 1.090 9.285 1.00 70.19 92 ILE A O 1
ATOM 721 N N . PRO A 1 93 ? 6.182 -0.160 11.117 1.00 78.25 93 PRO A N 1
ATOM 722 C CA . PRO A 1 93 ? 5.083 -0.891 10.486 1.00 78.25 93 PRO A CA 1
ATOM 723 C C . PRO A 1 93 ? 3.974 0.047 9.997 1.00 78.25 93 PRO A C 1
ATOM 725 O O . PRO A 1 93 ? 3.445 -0.120 8.897 1.00 78.25 93 PRO A O 1
ATOM 728 N N . ARG A 1 94 ? 3.668 1.089 10.781 1.00 84.00 94 ARG A N 1
ATOM 729 C CA . ARG A 1 94 ? 2.700 2.124 10.413 1.00 84.00 94 ARG A CA 1
ATOM 730 C C . ARG A 1 94 ? 3.107 2.881 9.144 1.00 84.00 94 ARG A C 1
ATOM 732 O O . ARG A 1 94 ? 2.288 3.044 8.243 1.00 84.00 94 ARG A O 1
ATOM 739 N N . ILE A 1 95 ? 4.353 3.357 9.072 1.00 80.50 95 ILE A N 1
ATOM 740 C CA . ILE A 1 95 ? 4.861 4.132 7.925 1.00 80.50 95 ILE A CA 1
ATOM 741 C C . ILE A 1 95 ? 4.812 3.296 6.64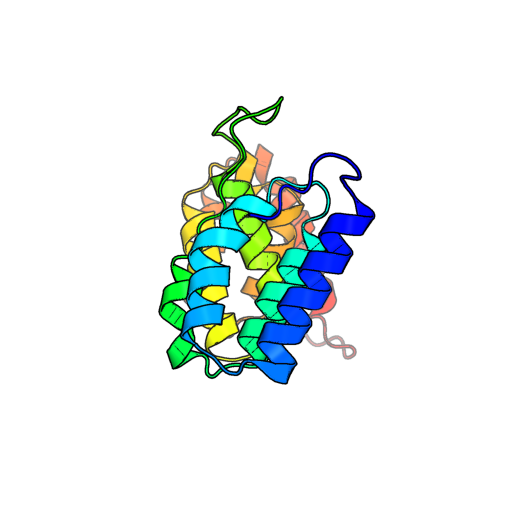5 1.00 80.50 95 ILE A C 1
ATOM 743 O O . ILE A 1 95 ? 4.397 3.798 5.603 1.00 80.50 95 ILE A O 1
ATOM 747 N N . ASP A 1 96 ? 5.194 2.025 6.730 1.00 82.31 96 ASP A N 1
ATOM 748 C CA . ASP A 1 96 ? 5.176 1.095 5.603 1.00 82.31 96 ASP A CA 1
ATOM 749 C C . ASP A 1 96 ? 3.749 0.877 5.056 1.00 82.31 96 ASP A C 1
ATOM 751 O O . ASP A 1 96 ? 3.502 0.996 3.850 1.00 82.31 96 ASP A O 1
ATOM 755 N N . VAL A 1 97 ? 2.768 0.672 5.945 1.00 89.69 97 VAL A N 1
ATOM 756 C CA . VAL A 1 97 ? 1.346 0.584 5.566 1.00 89.69 97 VAL A CA 1
ATOM 757 C C . VAL A 1 97 ? 0.857 1.885 4.931 1.00 89.69 97 VAL A C 1
ATOM 759 O O . VAL A 1 97 ? 0.257 1.856 3.857 1.00 89.69 97 VAL A O 1
ATOM 762 N N . GLU A 1 98 ? 1.123 3.032 5.559 1.00 88.56 98 GLU A N 1
ATOM 763 C CA . GLU A 1 98 ? 0.688 4.333 5.048 1.00 88.56 98 GLU A CA 1
ATOM 764 C C . GLU A 1 98 ? 1.278 4.628 3.660 1.00 88.56 98 GLU A C 1
ATOM 766 O O . GLU A 1 98 ? 0.555 5.044 2.755 1.00 88.56 98 GLU A O 1
ATOM 771 N N . MET A 1 99 ? 2.570 4.364 3.460 1.00 86.00 99 MET A N 1
ATOM 772 C CA . MET A 1 99 ? 3.240 4.535 2.169 1.00 86.00 99 MET A CA 1
ATOM 773 C C . MET A 1 99 ? 2.634 3.641 1.091 1.00 86.00 99 MET A C 1
ATOM 775 O O . MET A 1 99 ? 2.327 4.125 0.001 1.00 86.00 99 MET A O 1
ATOM 779 N N . THR A 1 100 ? 2.389 2.368 1.410 1.00 90.88 100 THR A N 1
ATOM 780 C CA . THR A 1 100 ? 1.741 1.427 0.487 1.00 90.88 100 THR A CA 1
ATOM 781 C C . THR A 1 100 ? 0.350 1.935 0.083 1.00 90.88 100 THR A C 1
ATOM 783 O O . THR A 1 100 ? 0.024 1.994 -1.102 1.00 90.88 100 THR A O 1
ATOM 786 N N . LEU A 1 101 ? -0.451 2.397 1.051 1.00 92.06 101 LEU A N 1
ATOM 787 C CA . LEU A 1 101 ? -1.786 2.959 0.814 1.00 92.06 101 LEU A CA 1
ATOM 788 C C . LEU A 1 101 ? -1.770 4.255 -0.011 1.00 92.06 101 LEU A C 1
ATOM 790 O O . LEU A 1 101 ? -2.714 4.521 -0.762 1.00 92.06 101 LEU A O 1
ATOM 794 N N . ARG A 1 102 ? -0.717 5.069 0.108 1.00 90.75 102 ARG A N 1
ATOM 795 C CA . ARG A 1 102 ? -0.526 6.268 -0.721 1.00 90.75 102 ARG A CA 1
ATOM 796 C C . ARG A 1 102 ? -0.135 5.913 -2.154 1.00 90.75 102 ARG A C 1
ATOM 798 O O . ARG A 1 102 ? -0.727 6.470 -3.074 1.00 90.75 102 ARG A O 1
ATOM 805 N N . VAL A 1 103 ? 0.780 4.956 -2.347 1.00 91.06 103 VAL A N 1
ATOM 806 C CA . VAL A 1 103 ? 1.164 4.451 -3.681 1.00 91.06 103 VAL A CA 1
ATOM 807 C C . VAL A 1 103 ? -0.053 3.903 -4.420 1.00 91.06 103 VAL A C 1
ATOM 809 O O . VAL A 1 103 ? -0.268 4.271 -5.567 1.00 91.06 103 VAL A O 1
ATOM 812 N N . ILE A 1 104 ? -0.919 3.133 -3.750 1.00 92.62 104 ILE A N 1
ATOM 813 C CA . ILE A 1 104 ? -2.196 2.650 -4.313 1.00 92.62 104 ILE A CA 1
ATOM 814 C C . ILE A 1 104 ? -3.036 3.796 -4.895 1.00 92.62 104 ILE A C 1
ATOM 816 O O . ILE A 1 104 ? -3.641 3.641 -5.955 1.00 92.62 104 ILE A O 1
ATOM 820 N N . GLY A 1 105 ? -3.048 4.961 -4.241 1.00 89.94 105 GLY A N 1
ATOM 821 C CA . GLY A 1 105 ? -3.769 6.136 -4.731 1.00 89.94 105 GLY A CA 1
ATOM 822 C C . GLY A 1 105 ? -3.212 6.755 -5.999 1.00 89.94 105 GLY A C 1
ATOM 823 O O . GLY A 1 105 ? -3.934 7.465 -6.695 1.00 89.94 105 GLY A O 1
ATOM 824 N N . GLY A 1 106 ? -1.958 6.455 -6.308 1.00 90.12 106 GLY A N 1
ATOM 825 C CA . GLY A 1 106 ? -1.308 6.774 -7.558 1.00 90.12 106 GLY A CA 1
ATOM 826 C C . GLY A 1 106 ? -1.368 5.641 -8.577 1.00 90.12 106 GLY A C 1
ATOM 827 O O . GLY A 1 106 ? -0.547 5.671 -9.476 1.00 90.12 106 GLY A O 1
ATOM 828 N N . LEU A 1 107 ? -2.260 4.651 -8.485 1.00 92.31 107 LEU A N 1
ATOM 829 C CA . LEU A 1 107 ? -2.351 3.561 -9.468 1.00 92.31 107 LEU A CA 1
ATOM 830 C C . LEU A 1 107 ? -3.749 3.443 -10.071 1.00 92.31 107 LEU A C 1
ATOM 832 O O . LEU A 1 107 ? -4.760 3.589 -9.383 1.00 92.31 107 LEU A O 1
ATOM 836 N N . ASP A 1 108 ? -3.802 3.101 -11.355 1.00 91.25 108 ASP A N 1
ATOM 837 C CA . ASP A 1 108 ? -5.048 2.706 -12.008 1.00 91.25 108 ASP A CA 1
ATOM 838 C C . ASP A 1 108 ? -5.551 1.371 -11.442 1.00 91.25 108 ASP A C 1
ATOM 840 O O . ASP A 1 108 ? -4.789 0.584 -10.869 1.00 91.25 108 ASP A O 1
ATOM 844 N N . ARG A 1 109 ? -6.856 1.103 -11.572 1.00 89.25 109 ARG A N 1
ATOM 845 C CA . ARG A 1 109 ? -7.422 -0.187 -11.150 1.00 89.25 109 ARG A CA 1
ATOM 846 C C . ARG A 1 109 ? -6.819 -1.306 -11.996 1.00 89.25 109 ARG A C 1
ATOM 848 O O . ARG A 1 109 ? -6.899 -1.269 -13.219 1.00 89.25 109 ARG A O 1
ATOM 855 N N . GLY A 1 110 ? -6.244 -2.308 -11.339 1.00 91.31 110 GLY A N 1
ATOM 856 C CA . GLY A 1 110 ? -5.589 -3.425 -12.009 1.00 91.31 110 GLY A CA 1
ATOM 857 C C . GLY A 1 110 ? -4.790 -4.311 -11.050 1.00 91.31 110 GLY A C 1
ATOM 858 O O . GLY A 1 110 ? -4.839 -4.098 -9.834 1.00 91.31 110 GLY A O 1
ATOM 859 N N . PRO A 1 111 ? -4.032 -5.287 -11.587 1.00 93.06 111 PRO A N 1
ATOM 860 C CA . PRO A 1 111 ? -3.318 -6.287 -10.791 1.00 93.06 111 PRO A CA 1
ATOM 861 C C . PRO A 1 111 ? -2.359 -5.686 -9.759 1.00 93.06 111 PRO A C 1
ATOM 863 O O . PRO A 1 111 ? -2.386 -6.089 -8.599 1.00 93.06 111 PRO A O 1
ATOM 866 N N . ALA A 1 112 ? -1.576 -4.675 -10.153 1.00 94.12 112 ALA A N 1
ATOM 867 C CA . ALA A 1 112 ? -0.622 -4.009 -9.267 1.00 94.12 112 ALA A CA 1
ATOM 868 C C . ALA A 1 112 ? -1.315 -3.346 -8.067 1.00 94.12 112 ALA A C 1
ATOM 870 O O . ALA A 1 112 ? -0.940 -3.577 -6.917 1.00 94.12 112 ALA A O 1
ATOM 871 N N . GLN A 1 113 ? -2.377 -2.572 -8.324 1.00 94.50 113 GLN A N 1
ATOM 872 C CA . GLN A 1 113 ? -3.156 -1.929 -7.267 1.00 94.50 113 GLN A CA 1
ATOM 873 C C . GLN A 1 113 ? -3.772 -2.971 -6.323 1.00 94.50 113 GLN A C 1
ATOM 875 O O . GLN A 1 113 ? -3.698 -2.812 -5.107 1.00 94.50 113 GLN A O 1
ATOM 880 N N . GLN A 1 114 ? -4.352 -4.045 -6.868 1.00 93.75 114 GLN A N 1
ATOM 881 C CA . GLN A 1 114 ? -4.998 -5.083 -6.068 1.00 93.75 114 GLN A CA 1
ATOM 882 C C . GLN A 1 114 ? -3.993 -5.818 -5.174 1.00 93.75 114 GLN A C 1
ATOM 884 O O . GLN A 1 114 ? -4.243 -5.974 -3.982 1.00 93.75 114 GLN A O 1
ATOM 889 N N . LYS A 1 115 ? -2.835 -6.209 -5.717 1.00 94.88 115 LYS A N 1
ATOM 890 C CA . LYS A 1 115 ? -1.760 -6.872 -4.962 1.00 94.88 115 LYS A CA 1
ATOM 891 C C . LYS A 1 115 ? -1.219 -5.995 -3.837 1.00 94.88 115 LYS A C 1
ATOM 893 O O . LYS A 1 115 ? -1.061 -6.473 -2.714 1.00 94.88 115 LYS A O 1
ATOM 898 N N . LEU A 1 116 ? -0.994 -4.711 -4.113 1.00 94.88 116 LEU A N 1
ATOM 899 C CA . LEU A 1 116 ? -0.559 -3.756 -3.095 1.00 94.88 116 LEU A CA 1
ATOM 900 C C . LEU A 1 116 ? -1.631 -3.519 -2.031 1.00 94.88 116 LEU A C 1
ATOM 902 O O . LEU A 1 116 ? -1.296 -3.405 -0.855 1.00 94.88 116 LEU A O 1
ATOM 906 N N . LEU A 1 117 ? -2.912 -3.486 -2.407 1.00 95.38 117 LEU A N 1
ATOM 907 C CA . LEU A 1 117 ? -4.005 -3.362 -1.445 1.00 95.38 117 LEU A CA 1
ATOM 908 C C . LEU A 1 117 ? -4.095 -4.586 -0.532 1.00 95.38 117 LEU A C 1
ATOM 910 O O . LEU A 1 117 ? -4.235 -4.421 0.680 1.00 95.38 117 LEU A O 1
ATOM 914 N N . THR A 1 118 ? -3.960 -5.796 -1.080 1.00 95.38 118 THR A N 1
ATOM 915 C CA . THR A 1 118 ? -3.871 -7.024 -0.280 1.00 95.38 118 THR A CA 1
ATOM 916 C C . THR A 1 118 ? -2.697 -6.951 0.696 1.00 95.38 118 THR A C 1
ATOM 918 O O . THR A 1 118 ? -2.895 -7.143 1.893 1.00 95.38 118 THR A O 1
ATOM 921 N N . LEU A 1 119 ? -1.502 -6.578 0.220 1.00 94.44 119 LEU A N 1
ATOM 922 C CA . LEU A 1 119 ? -0.316 -6.420 1.065 1.00 94.44 119 LEU A CA 1
ATOM 923 C C . LEU A 1 119 ? -0.540 -5.396 2.188 1.00 94.44 119 LEU A C 1
ATOM 925 O O . LEU A 1 119 ? -0.220 -5.663 3.347 1.00 94.44 119 LEU A O 1
ATOM 929 N N . ALA A 1 120 ? -1.105 -4.231 1.861 1.00 93.94 120 ALA A N 1
ATOM 930 C CA . ALA A 1 120 ? -1.385 -3.175 2.828 1.00 93.94 120 ALA A CA 1
ATOM 931 C C . ALA A 1 120 ? -2.380 -3.634 3.900 1.00 93.94 120 ALA A C 1
ATOM 933 O O . ALA A 1 120 ? -2.166 -3.361 5.079 1.00 93.94 120 ALA A O 1
ATOM 934 N N . VAL A 1 121 ? -3.436 -4.360 3.516 1.00 94.88 121 VAL A N 1
ATOM 935 C CA . VAL A 1 121 ? -4.418 -4.915 4.458 1.00 94.88 121 VAL A CA 1
ATOM 936 C C . VAL A 1 121 ? -3.802 -5.995 5.344 1.00 94.88 121 VAL A C 1
ATOM 938 O O . VAL A 1 121 ? -4.022 -5.973 6.555 1.00 94.88 121 VAL A O 1
ATOM 941 N N . ASP A 1 122 ? -2.983 -6.887 4.789 1.00 93.81 122 ASP A N 1
ATOM 942 C CA . ASP A 1 122 ? -2.300 -7.934 5.556 1.00 93.81 122 ASP A CA 1
ATOM 943 C C . ASP A 1 122 ? -1.305 -7.353 6.570 1.00 93.81 122 ASP A C 1
ATOM 945 O O . ASP A 1 122 ? -1.183 -7.856 7.692 1.00 93.81 122 ASP A O 1
ATOM 949 N N . LYS A 1 123 ? -0.604 -6.273 6.200 1.00 91.88 123 LYS A N 1
ATOM 950 C CA . LYS A 1 123 ? 0.257 -5.512 7.114 1.00 91.88 123 LYS A CA 1
ATOM 951 C C . LYS A 1 123 ? -0.583 -4.765 8.163 1.00 91.88 123 LYS A C 1
ATOM 953 O O . LYS A 1 123 ? -0.316 -4.898 9.355 1.00 91.88 123 LYS A O 1
ATOM 958 N N . ALA A 1 124 ? -1.650 -4.068 7.759 1.00 92.31 124 ALA A N 1
ATOM 959 C CA . ALA A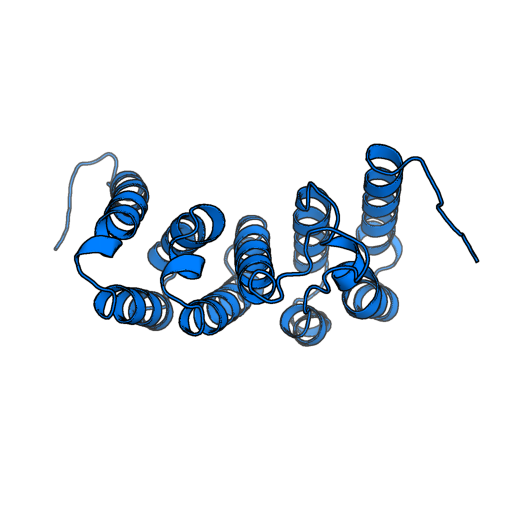 1 124 ? -2.542 -3.328 8.659 1.00 92.31 124 ALA A CA 1
ATOM 960 C C . ALA A 1 124 ? -3.236 -4.228 9.698 1.00 92.31 124 ALA A C 1
ATOM 962 O O . ALA A 1 124 ? -3.418 -3.833 10.848 1.00 92.31 124 ALA A O 1
ATOM 963 N N . ALA A 1 125 ? -3.581 -5.466 9.332 1.00 92.06 125 ALA A N 1
ATOM 964 C CA . ALA A 1 125 ? -4.185 -6.436 10.244 1.00 92.06 125 ALA A CA 1
ATOM 965 C C . ALA A 1 125 ? -3.267 -6.801 11.428 1.00 92.06 125 ALA A C 1
ATOM 967 O O . ALA A 1 125 ? -3.759 -7.186 12.497 1.00 92.06 125 ALA A O 1
ATOM 968 N N . LYS A 1 126 ? -1.947 -6.654 11.255 1.00 91.31 126 LYS A N 1
ATOM 969 C CA . LYS A 1 126 ? -0.921 -6.943 12.266 1.00 91.31 126 LYS A CA 1
ATOM 970 C C . LYS A 1 126 ? -0.599 -5.747 13.165 1.00 91.31 126 LYS A C 1
ATOM 972 O O . LYS A 1 126 ? -0.028 -5.968 14.226 1.00 91.31 126 LYS A O 1
ATOM 977 N N . LEU A 1 127 ? -0.993 -4.530 12.779 1.00 89.94 127 LEU A N 1
ATOM 978 C CA . LEU A 1 127 ? -0.804 -3.325 13.593 1.00 89.94 127 LEU A CA 1
ATOM 979 C C . LEU A 1 127 ? -1.600 -3.401 14.896 1.00 89.94 127 LEU A C 1
ATOM 981 O O . LEU A 1 127 ? -2.656 -4.052 14.965 1.00 89.94 127 LEU A O 1
ATOM 985 N N . ASP A 1 128 ? -1.125 -2.704 15.922 1.00 88.94 128 ASP A N 1
ATOM 986 C CA . ASP A 1 128 ? -1.932 -2.486 17.117 1.00 88.94 128 ASP A CA 1
ATOM 987 C C . ASP A 1 128 ? -3.086 -1.496 16.843 1.00 88.94 128 ASP A C 1
ATOM 989 O O . ASP A 1 128 ? -3.152 -0.830 15.804 1.00 88.94 128 ASP A O 1
ATOM 993 N N . SER A 1 129 ? -4.054 -1.420 17.762 1.00 85.75 129 SER A N 1
ATOM 994 C CA . SER A 1 129 ? -5.228 -0.557 17.579 1.00 85.75 129 SER A CA 1
ATOM 995 C C . SER A 1 129 ? -4.870 0.931 17.486 1.00 85.75 129 SER A C 1
ATOM 997 O O . SER A 1 129 ? -5.533 1.666 16.759 1.00 85.75 129 SER A O 1
ATOM 999 N N . LYS A 1 130 ? -3.831 1.380 18.200 1.00 85.75 130 LYS A N 1
ATOM 1000 C CA . LYS A 1 130 ? -3.414 2.786 18.258 1.00 85.75 130 LYS A CA 1
ATOM 1001 C C . LYS A 1 130 ? -2.748 3.207 16.949 1.00 85.75 130 LYS A C 1
ATOM 1003 O O . LYS A 1 130 ? -3.042 4.284 16.438 1.00 85.75 130 LYS A O 1
ATOM 1008 N N . GLU A 1 131 ? -1.889 2.362 16.389 1.00 87.75 131 GLU A N 1
ATOM 1009 C CA . GLU A 1 131 ? -1.275 2.575 15.078 1.00 87.75 131 GLU A CA 1
ATOM 1010 C C . GLU A 1 131 ? -2.318 2.571 13.962 1.00 87.75 131 GLU A C 1
ATOM 1012 O O . GLU A 1 131 ? -2.307 3.454 13.103 1.00 87.75 131 GLU A O 1
ATOM 1017 N N . LEU A 1 132 ? -3.246 1.608 13.993 1.00 87.88 132 LEU A N 1
ATOM 1018 C CA . LEU A 1 132 ? -4.300 1.483 12.988 1.00 87.88 132 LEU A CA 1
ATOM 1019 C C . LEU A 1 132 ? -5.252 2.689 12.990 1.00 87.88 132 LEU A C 1
ATOM 1021 O O . LEU A 1 132 ? -5.749 3.076 11.936 1.00 87.88 132 LEU A O 1
ATOM 1025 N N . GLN A 1 133 ? -5.479 3.304 14.153 1.00 87.00 133 GLN A N 1
ATOM 1026 C CA . GLN A 1 133 ? -6.303 4.510 14.300 1.00 87.00 133 GLN A CA 1
ATOM 1027 C C . GLN A 1 133 ? -5.626 5.791 13.813 1.00 87.00 133 GLN A C 1
ATOM 1029 O O . GLN A 1 133 ? -6.263 6.845 13.794 1.00 87.00 133 GLN A O 1
ATOM 1034 N N . HIS A 1 134 ? -4.359 5.732 13.398 1.00 86.88 134 HIS A N 1
ATOM 1035 C CA . HIS A 1 134 ? -3.706 6.886 12.804 1.00 86.88 134 HIS A CA 1
ATOM 1036 C C . HIS A 1 134 ? -4.490 7.349 11.560 1.00 86.88 134 HIS A C 1
ATOM 1038 O O . HIS A 1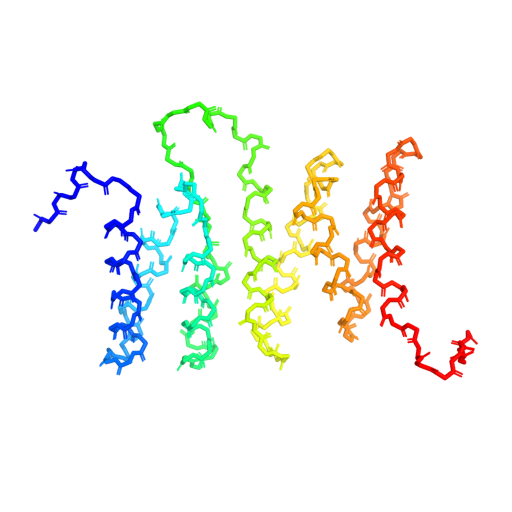 134 ? -4.715 6.537 10.658 1.00 86.88 134 HIS A O 1
ATOM 1044 N N . PRO A 1 135 ? -4.872 8.637 11.447 1.00 81.12 135 PRO A N 1
ATOM 1045 C CA . PRO A 1 135 ? -5.706 9.119 10.342 1.00 81.12 135 PRO A CA 1
ATOM 1046 C C . PRO A 1 135 ? -5.114 8.853 8.953 1.00 81.12 135 PRO A C 1
ATOM 1048 O O . PRO A 1 135 ? -5.853 8.595 8.005 1.00 81.12 135 PRO A O 1
ATOM 1051 N N . GLY A 1 136 ? -3.780 8.871 8.837 1.00 80.56 136 GLY A N 1
ATOM 1052 C CA . GLY A 1 136 ? -3.065 8.547 7.598 1.00 80.56 136 GLY A CA 1
ATOM 1053 C C . GLY A 1 136 ? -3.230 7.091 7.149 1.00 80.56 136 GLY A C 1
ATOM 1054 O O . GLY A 1 136 ? -3.164 6.822 5.956 1.00 80.56 136 GLY A O 1
ATOM 1055 N N . ILE A 1 137 ? -3.509 6.164 8.072 1.00 89.06 137 ILE A N 1
ATOM 1056 C CA . ILE A 1 137 ? -3.834 4.772 7.743 1.00 89.06 137 ILE A CA 1
ATOM 1057 C C . ILE A 1 137 ? -5.335 4.606 7.616 1.00 89.06 137 ILE A C 1
ATOM 1059 O O . ILE A 1 137 ? -5.804 4.199 6.561 1.00 89.06 137 ILE A O 1
ATOM 1063 N N . LEU A 1 138 ? -6.083 4.911 8.676 1.00 89.75 138 LEU A N 1
ATOM 1064 C CA . LEU A 1 138 ? -7.488 4.534 8.793 1.00 89.75 138 LEU A CA 1
ATOM 1065 C C . LEU A 1 138 ? -8.330 5.065 7.629 1.00 89.75 138 LEU A C 1
ATOM 1067 O O . LEU A 1 138 ? -9.112 4.319 7.040 1.00 89.75 138 LEU A O 1
ATOM 1071 N N . ASN A 1 139 ? -8.115 6.329 7.253 1.00 88.19 139 ASN A N 1
ATOM 1072 C CA . ASN A 1 139 ? -8.842 6.949 6.150 1.00 88.19 139 ASN A CA 1
ATOM 1073 C C . ASN A 1 139 ? -8.469 6.308 4.813 1.00 88.19 139 ASN A C 1
ATOM 1075 O O . ASN A 1 139 ? -9.349 5.938 4.043 1.00 88.19 139 ASN A O 1
ATOM 1079 N N . LEU A 1 140 ? -7.173 6.131 4.534 1.00 90.75 140 LEU A N 1
ATOM 1080 C CA . LEU A 1 140 ? -6.740 5.519 3.278 1.00 90.75 140 LEU A CA 1
ATOM 1081 C C . LEU A 1 140 ? -7.159 4.048 3.184 1.00 90.75 140 LEU A C 1
ATOM 1083 O O . LEU A 1 140 ? -7.548 3.592 2.114 1.00 90.75 140 LEU A O 1
ATOM 1087 N N . LEU A 1 141 ? -7.127 3.317 4.296 1.00 91.62 141 LEU A N 1
ATOM 1088 C CA . LEU A 1 141 ? -7.534 1.923 4.352 1.00 91.62 141 LEU A CA 1
ATOM 1089 C C . LEU A 1 141 ? -9.005 1.793 3.949 1.00 91.62 141 LEU A C 1
ATOM 1091 O O . LEU A 1 141 ? -9.299 1.078 2.997 1.00 91.62 141 LEU A O 1
ATOM 1095 N N . TRP A 1 142 ? -9.909 2.552 4.579 1.00 90.31 142 TRP A N 1
ATOM 1096 C CA . TRP A 1 142 ? -11.331 2.538 4.215 1.00 90.31 142 TRP A CA 1
ATOM 1097 C C . TRP A 1 142 ? -11.604 3.076 2.812 1.00 90.31 142 TRP A C 1
ATOM 1099 O O . TRP A 1 142 ? -12.405 2.492 2.080 1.00 90.31 142 TRP A O 1
ATOM 1109 N N . LYS A 1 143 ? -10.893 4.130 2.394 1.00 89.31 143 LYS A N 1
ATOM 1110 C CA . LYS A 1 143 ? -10.968 4.665 1.028 1.00 89.31 143 LYS A CA 1
ATOM 1111 C C . LYS A 1 143 ? -10.785 3.566 -0.015 1.00 89.31 143 LYS A C 1
ATOM 1113 O O . LYS A 1 143 ? -11.511 3.541 -1.008 1.00 89.31 143 LYS A O 1
ATOM 1118 N N . TRP A 1 144 ? -9.800 2.691 0.183 1.00 91.00 144 TRP A N 1
ATOM 1119 C CA . TRP A 1 144 ? -9.449 1.661 -0.792 1.00 91.00 144 TRP A CA 1
ATOM 1120 C C . TRP A 1 144 ? -10.230 0.362 -0.597 1.00 91.00 144 TRP A C 1
ATOM 1122 O O . TRP A 1 144 ? -10.657 -0.230 -1.586 1.00 91.00 144 TRP A O 1
ATOM 1132 N N . THR A 1 145 ? -10.489 -0.065 0.642 1.00 89.88 145 THR A N 1
ATOM 1133 C CA . THR A 1 145 ? -11.204 -1.324 0.899 1.00 89.88 145 THR A CA 1
ATOM 1134 C C . THR A 1 145 ? -12.687 -1.272 0.568 1.00 89.88 145 THR A C 1
ATOM 1136 O O . THR A 1 145 ? -13.256 -2.313 0.274 1.00 89.88 145 THR A O 1
ATOM 1139 N N 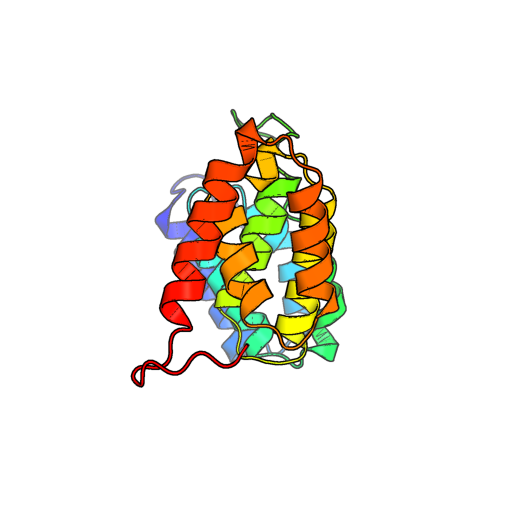. ILE A 1 146 ? -13.333 -0.103 0.571 1.00 87.12 146 ILE A N 1
ATOM 1140 C CA . ILE A 1 146 ? -14.736 -0.006 0.133 1.00 87.12 146 ILE A CA 1
ATOM 1141 C C . ILE A 1 146 ? -14.838 0.002 -1.402 1.00 87.12 146 ILE A C 1
ATOM 1143 O O . ILE A 1 146 ? -15.854 -0.380 -1.973 1.00 87.12 146 ILE A O 1
ATOM 1147 N N . ARG A 1 147 ? -13.778 0.433 -2.094 1.00 85.31 147 ARG A N 1
ATOM 1148 C CA . ARG A 1 147 ? -13.747 0.563 -3.561 1.00 85.31 147 ARG A CA 1
ATOM 1149 C C . ARG A 1 147 ? -13.246 -0.688 -4.279 1.00 85.31 147 ARG A C 1
ATOM 1151 O O . ARG A 1 147 ? -13.177 -0.673 -5.507 1.00 85.31 147 ARG A O 1
ATOM 1158 N N . THR A 1 148 ? -12.859 -1.717 -3.530 1.00 84.62 148 THR A N 1
ATOM 1159 C CA . THR A 1 148 ? -12.388 -2.989 -4.077 1.00 84.62 148 THR A CA 1
ATOM 1160 C C . THR A 1 148 ? -13.555 -3.944 -4.306 1.00 84.62 148 THR A C 1
ATOM 1162 O O . THR A 1 148 ? -14.476 -4.012 -3.496 1.00 84.62 148 THR A O 1
ATOM 1165 N N . ASP A 1 149 ? -13.485 -4.727 -5.380 1.00 83.50 149 ASP A N 1
ATOM 1166 C CA . ASP A 1 149 ? -14.450 -5.800 -5.654 1.00 83.50 149 ASP A CA 1
ATOM 1167 C C . ASP A 1 149 ? -14.126 -7.085 -4.856 1.00 83.50 149 ASP A C 1
ATOM 1169 O O . ASP A 1 149 ? -14.869 -8.067 -4.891 1.00 83.50 149 ASP A O 1
ATOM 1173 N N . ASP A 1 150 ? -13.010 -7.097 -4.114 1.00 86.69 150 ASP A N 1
ATOM 1174 C CA . ASP A 1 150 ? -12.584 -8.224 -3.284 1.00 86.69 150 ASP A CA 1
ATOM 1175 C C . ASP A 1 150 ? -13.175 -8.145 -1.866 1.00 86.69 150 ASP A C 1
ATOM 1177 O O . ASP A 1 150 ? -12.652 -7.484 -0.961 1.00 86.69 150 ASP A O 1
ATOM 1181 N N . SER A 1 151 ? -14.259 -8.889 -1.648 1.00 87.94 151 SER A N 1
ATOM 1182 C CA . SER A 1 151 ? -14.949 -8.950 -0.356 1.00 87.94 151 SER A CA 1
ATOM 1183 C C . SER A 1 151 ? -14.079 -9.473 0.793 1.00 87.94 151 SER A C 1
ATOM 1185 O O . SER A 1 151 ? -14.363 -9.163 1.954 1.00 87.94 151 SER A O 1
ATOM 1187 N N . LYS A 1 152 ? -12.997 -10.218 0.514 1.00 92.19 152 LYS A N 1
ATOM 1188 C CA . LYS A 1 152 ? -12.070 -10.682 1.557 1.00 92.19 152 LYS A CA 1
ATOM 1189 C C . LYS A 1 152 ? -11.244 -9.528 2.110 1.00 92.19 152 LYS A C 1
ATOM 1191 O O . LYS A 1 152 ? -11.063 -9.456 3.322 1.00 92.19 152 LYS A O 1
ATOM 1196 N N . ILE A 1 153 ? -10.793 -8.609 1.252 1.00 91.44 153 ILE A N 1
ATOM 1197 C CA . ILE A 1 153 ? -10.030 -7.417 1.658 1.00 91.44 153 ILE A CA 1
ATOM 1198 C C . ILE A 1 153 ? -10.867 -6.572 2.627 1.00 91.44 153 ILE A C 1
ATOM 1200 O O . ILE A 1 153 ? -10.405 -6.238 3.720 1.00 91.44 153 ILE A O 1
ATOM 1204 N N . PHE A 1 154 ? -12.123 -6.292 2.269 1.00 89.50 154 PHE A N 1
ATOM 1205 C CA . PHE A 1 154 ? -13.054 -5.588 3.152 1.00 89.50 154 PHE A CA 1
ATOM 1206 C C . PHE A 1 154 ? -13.301 -6.360 4.459 1.00 89.50 154 PHE A C 1
ATOM 1208 O O . PHE A 1 154 ? -13.189 -5.796 5.550 1.00 89.50 154 PHE A O 1
ATOM 1215 N N . GLY A 1 155 ? -13.592 -7.662 4.359 1.00 90.56 155 GLY A N 1
ATOM 1216 C CA . GLY A 1 155 ? -13.879 -8.521 5.509 1.00 90.56 155 GLY A CA 1
ATOM 1217 C C . GLY A 1 155 ? -12.742 -8.570 6.533 1.00 90.56 155 GLY A C 1
ATOM 1218 O O . GLY A 1 155 ? -13.004 -8.545 7.738 1.00 90.56 155 GLY A O 1
ATOM 1219 N N . THR A 1 156 ? -11.485 -8.571 6.081 1.00 93.44 156 THR A N 1
ATOM 1220 C CA . THR A 1 156 ? -10.306 -8.533 6.960 1.00 93.44 156 THR A CA 1
ATOM 1221 C C . THR A 1 156 ? -10.252 -7.243 7.778 1.00 93.44 156 THR A C 1
ATOM 1223 O O . THR A 1 156 ? -10.088 -7.302 8.999 1.00 93.44 156 THR A O 1
ATOM 1226 N N . VAL A 1 157 ? -10.447 -6.082 7.142 1.00 90.50 157 VAL A N 1
ATOM 1227 C CA . VAL A 1 157 ? -10.434 -4.784 7.841 1.00 90.50 157 VAL A CA 1
ATOM 1228 C C . VAL A 1 157 ? -11.609 -4.673 8.809 1.00 90.50 157 VAL A C 1
ATOM 1230 O O . VAL A 1 157 ? -11.411 -4.341 9.978 1.00 90.50 157 VAL A O 1
ATOM 1233 N N . ALA A 1 158 ? -12.815 -5.046 8.373 1.00 89.44 158 ALA A N 1
ATOM 1234 C CA . ALA A 1 158 ? -14.001 -5.047 9.227 1.00 89.44 158 ALA A CA 1
ATOM 1235 C C . ALA A 1 158 ? -13.818 -5.940 10.467 1.00 89.44 158 ALA A C 1
ATOM 1237 O O . ALA A 1 158 ? -14.116 -5.518 11.584 1.00 89.44 158 ALA A O 1
ATOM 1238 N N . THR A 1 159 ? -13.249 -7.138 10.292 1.00 92.25 159 THR A N 1
ATOM 1239 C CA . THR A 1 159 ? -12.960 -8.076 11.392 1.00 92.25 159 THR A CA 1
ATOM 1240 C C . THR A 1 159 ? -11.905 -7.534 12.358 1.00 92.25 159 THR A C 1
ATOM 1242 O O . THR A 1 159 ? -11.960 -7.801 13.559 1.00 92.25 159 THR A O 1
ATOM 1245 N N . LYS A 1 160 ? -10.912 -6.788 11.861 1.00 90.75 160 LYS A N 1
ATOM 1246 C CA . LYS A 1 160 ? -9.910 -6.145 12.718 1.00 90.75 160 LYS A CA 1
ATOM 1247 C C . LYS A 1 160 ? -10.551 -5.043 13.562 1.00 90.75 160 LYS A C 1
ATOM 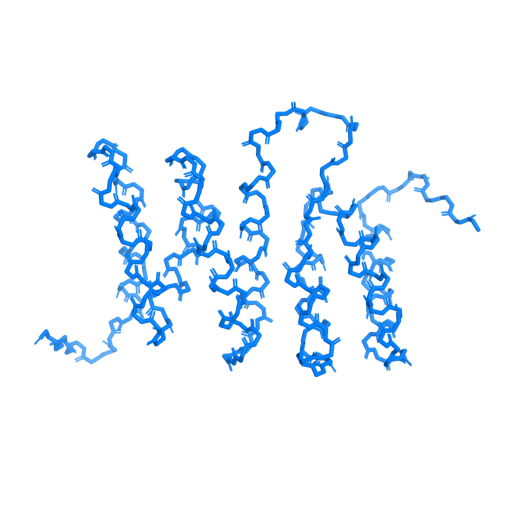1249 O O . LYS A 1 160 ? -10.340 -5.018 14.771 1.00 90.75 160 LYS A O 1
ATOM 1254 N N . CYS A 1 161 ? -11.367 -4.187 12.951 1.00 87.88 161 CYS A N 1
ATOM 1255 C CA . CYS A 1 161 ? -12.082 -3.125 13.655 1.00 87.88 161 CYS A CA 1
ATOM 1256 C C . CYS A 1 161 ? -13.104 -3.675 14.659 1.00 87.88 161 CYS A C 1
ATOM 1258 O O . CYS A 1 161 ? -13.194 -3.157 15.765 1.00 87.88 161 CYS A O 1
ATOM 1260 N N . SER A 1 162 ? -13.817 -4.761 14.344 1.00 88.12 162 SER A N 1
ATOM 1261 C CA . SER A 1 162 ? -14.814 -5.349 15.254 1.00 88.12 162 SER A CA 1
ATOM 1262 C C . SER A 1 162 ? -14.220 -5.931 16.541 1.00 88.12 162 SER A C 1
ATOM 1264 O O . SER A 1 162 ? -14.961 -6.237 17.470 1.00 88.12 162 SER A O 1
ATOM 1266 N N . LYS A 1 163 ? -12.899 -6.141 16.583 1.00 89.88 163 LYS A N 1
ATOM 1267 C CA . LYS A 1 163 ? -12.162 -6.621 17.761 1.00 89.88 163 LYS A CA 1
ATOM 1268 C C . LYS A 1 163 ? -11.588 -5.486 18.615 1.00 89.88 163 LYS A C 1
ATOM 1270 O O . LYS A 1 163 ? -10.966 -5.776 19.631 1.00 89.88 163 LYS A O 1
ATOM 1275 N N . MET A 1 164 ? -11.737 -4.229 18.195 1.00 88.94 164 MET A N 1
ATOM 1276 C CA . MET A 1 164 ? -11.304 -3.075 18.983 1.00 88.94 164 MET A CA 1
ATOM 1277 C C . MET A 1 164 ? -12.250 -2.822 20.155 1.00 88.94 164 MET A C 1
ATOM 1279 O O . MET A 1 164 ? -13.442 -3.129 20.082 1.00 88.94 164 MET A O 1
ATOM 1283 N N . ASP A 1 165 ? -11.725 -2.196 21.207 1.00 88.19 165 ASP A N 1
ATOM 1284 C CA . ASP A 1 165 ? -12.558 -1.705 22.297 1.00 88.19 165 ASP A CA 1
ATOM 1285 C C . ASP A 1 165 ? -13.539 -0.649 21.777 1.00 88.19 165 ASP A C 1
ATOM 1287 O O . ASP A 1 165 ? -13.202 0.194 20.940 1.00 88.19 165 ASP A O 1
ATOM 1291 N N . SER A 1 166 ? -14.762 -0.658 22.308 1.00 86.19 166 SER A N 1
ATOM 1292 C CA . SER A 1 166 ? -15.827 0.258 21.881 1.00 86.19 166 SER A CA 1
ATOM 1293 C C . SER A 1 166 ? -15.445 1.734 22.027 1.00 86.19 166 SER A C 1
ATOM 1295 O O . SER A 1 166 ? -15.854 2.558 21.209 1.00 86.19 166 SER A O 1
ATOM 1297 N N . SER A 1 167 ? -14.608 2.063 23.016 1.00 87.50 167 SER A N 1
ATOM 1298 C CA . SER A 1 167 ? -14.062 3.407 23.239 1.00 87.50 167 SER A CA 1
ATOM 1299 C C . SER A 1 167 ? -13.165 3.901 22.102 1.00 87.50 167 SER A C 1
ATOM 1301 O O . SER A 1 167 ? -12.928 5.102 22.001 1.00 87.50 167 SER A O 1
ATOM 1303 N N . GLN A 1 168 ? -12.685 3.004 21.238 1.00 86.31 168 GLN A N 1
ATOM 1304 C CA . GLN A 1 168 ? -11.772 3.327 20.147 1.00 86.31 168 GLN A CA 1
ATOM 1305 C C . GLN A 1 168 ? -12.425 3.271 18.756 1.00 86.31 168 GLN A C 1
ATOM 1307 O O . GLN A 1 168 ? -11.767 3.528 17.749 1.00 86.31 168 GLN A O 1
ATOM 1312 N N . LEU A 1 169 ? -13.722 2.953 18.679 1.00 87.06 169 LEU A N 1
ATOM 1313 C CA . LEU A 1 169 ? -14.446 2.852 17.407 1.00 87.06 169 LEU A CA 1
ATOM 1314 C C . LEU A 1 169 ? -14.863 4.206 16.822 1.00 87.06 169 LEU A C 1
ATOM 1316 O O . LEU A 1 169 ? -15.189 4.263 15.640 1.00 87.06 169 LEU A O 1
ATOM 1320 N N . GLY A 1 170 ? -14.833 5.290 17.606 1.00 88.62 170 GLY A N 1
ATOM 1321 C CA . GLY A 1 170 ? -15.210 6.635 17.145 1.00 88.62 170 GLY A CA 1
ATOM 1322 C C . GLY A 1 170 ? -14.513 7.042 15.835 1.00 88.62 170 GLY A C 1
ATOM 1323 O O . GLY A 1 170 ? -15.201 7.225 14.831 1.00 88.62 170 GLY A O 1
ATOM 1324 N N . PRO A 1 171 ? -13.165 7.061 15.786 1.00 86.94 171 PRO A N 1
ATOM 1325 C CA . PRO A 1 171 ? -12.420 7.380 14.564 1.00 86.94 171 PRO A CA 1
ATOM 1326 C C . PRO A 1 171 ? -12.709 6.437 13.386 1.00 86.94 171 PRO A C 1
ATOM 1328 O O . PRO A 1 171 ? -12.686 6.853 12.230 1.00 86.94 171 PRO A O 1
ATOM 1331 N N . VAL A 1 172 ? -12.997 5.158 13.661 1.00 85.94 172 VAL A N 1
ATOM 1332 C CA . VAL A 1 172 ? -13.332 4.159 12.628 1.00 85.94 172 VAL A CA 1
ATOM 1333 C C . VAL A 1 172 ? -14.657 4.505 11.959 1.00 85.94 172 VAL A C 1
ATOM 1335 O O . VAL A 1 172 ? -14.754 4.478 10.734 1.00 85.94 172 VAL A O 1
ATOM 1338 N N . ILE A 1 173 ? -15.666 4.847 12.761 1.00 85.81 173 ILE A N 1
ATOM 1339 C CA . ILE A 1 173 ? -16.991 5.233 12.275 1.00 85.81 173 ILE A CA 1
ATOM 1340 C C . ILE A 1 173 ? -16.896 6.530 11.467 1.00 85.81 173 ILE A C 1
ATOM 1342 O O . ILE A 1 173 ? -17.459 6.607 10.379 1.00 85.81 173 ILE A O 1
ATOM 1346 N N . GLU A 1 174 ? -16.149 7.521 11.954 1.00 86.75 174 GLU A N 1
ATOM 1347 C CA . GLU A 1 174 ? -15.939 8.787 11.243 1.00 86.75 174 GLU A CA 1
ATOM 1348 C C . GLU A 1 174 ? -15.295 8.573 9.867 1.00 86.75 174 GLU A C 1
ATOM 1350 O O . GLU A 1 174 ? -15.812 9.067 8.865 1.00 86.75 174 GLU A O 1
ATOM 1355 N N . ALA A 1 175 ? -14.223 7.776 9.793 1.00 85.06 175 ALA A N 1
ATOM 1356 C CA . ALA A 1 175 ? -13.550 7.458 8.535 1.00 85.06 175 ALA A CA 1
ATOM 1357 C C . ALA A 1 175 ? -14.477 6.732 7.542 1.00 85.06 175 ALA A C 1
ATOM 1359 O O . ALA A 1 175 ? -14.504 7.061 6.357 1.00 85.06 175 ALA A O 1
ATOM 1360 N N . LEU A 1 176 ? -15.267 5.766 8.022 1.00 83.50 176 LEU A N 1
ATOM 1361 C CA . LEU A 1 176 ? -16.251 5.047 7.208 1.00 83.50 176 LEU A CA 1
ATOM 1362 C C . LEU A 1 176 ? -17.327 5.977 6.636 1.00 83.50 176 LEU A C 1
ATOM 1364 O O . LEU A 1 176 ? -17.665 5.877 5.455 1.00 83.50 176 LEU A O 1
ATOM 1368 N N . LEU A 1 177 ? -17.861 6.883 7.459 1.00 83.69 177 LEU A N 1
ATOM 1369 C CA . LEU A 1 177 ? -18.938 7.791 7.063 1.00 83.69 177 LEU A CA 1
ATOM 1370 C C . LEU A 1 177 ? -18.524 8.736 5.931 1.00 83.69 177 LEU A C 1
ATOM 1372 O O . LEU A 1 177 ? -19.343 9.003 5.052 1.00 83.69 177 LEU A O 1
ATOM 1376 N N . VAL A 1 178 ? -17.263 9.184 5.910 1.00 83.56 178 VAL A N 1
ATOM 1377 C CA . VAL A 1 178 ? -16.719 10.006 4.814 1.00 83.56 178 VAL A CA 1
ATOM 1378 C C . VAL A 1 178 ? -16.904 9.301 3.468 1.00 83.56 178 VAL A C 1
ATOM 1380 O O . VAL A 1 178 ? -17.420 9.894 2.525 1.00 83.56 178 VAL A O 1
ATOM 1383 N N . TYR A 1 179 ? -16.558 8.017 3.382 1.00 75.81 179 TYR A N 1
ATOM 1384 C CA . TYR A 1 179 ? -16.568 7.292 2.109 1.00 75.81 179 TYR A CA 1
ATOM 1385 C C . TYR A 1 179 ? -17.926 6.695 1.747 1.00 75.81 179 TYR A C 1
ATOM 1387 O O . TYR A 1 179 ? -18.249 6.617 0.564 1.00 75.81 179 TYR A O 1
ATOM 1395 N N . ILE A 1 180 ? -18.756 6.325 2.727 1.00 75.62 180 ILE A N 1
ATOM 1396 C CA . ILE A 1 180 ? -20.149 5.936 2.457 1.00 75.62 180 ILE A CA 1
ATOM 1397 C C . ILE A 1 180 ? -20.922 7.125 1.869 1.00 75.62 180 ILE A C 1
ATOM 1399 O O . ILE A 1 180 ? -21.685 6.945 0.922 1.00 75.62 180 ILE A O 1
ATOM 1403 N N . GLY A 1 181 ? -20.686 8.342 2.371 1.00 65.69 181 GLY A N 1
ATOM 1404 C CA . GLY A 1 181 ? -21.278 9.560 1.814 1.00 65.69 181 GLY A CA 1
ATOM 1405 C C . GLY A 1 181 ? -20.872 9.823 0.360 1.00 65.69 181 GLY A C 1
ATOM 1406 O O . GLY A 1 181 ? -21.705 10.236 -0.440 1.00 65.69 181 GLY A O 1
ATOM 1407 N N . GLU A 1 182 ? -19.622 9.523 -0.004 1.00 65.88 182 GLU A N 1
ATOM 1408 C CA . GLU A 1 182 ? -19.114 9.646 -1.381 1.00 65.88 182 GLU A CA 1
ATOM 1409 C C . GLU A 1 182 ? -19.658 8.575 -2.345 1.00 65.88 182 GLU A C 1
ATOM 1411 O O . GLU A 1 182 ? -19.629 8.772 -3.558 1.00 65.88 182 GLU A O 1
ATOM 1416 N N . LEU A 1 183 ? -20.131 7.437 -1.826 1.00 62.09 183 LEU A N 1
ATOM 1417 C CA . LEU A 1 183 ? -20.703 6.337 -2.616 1.00 62.09 183 LEU A CA 1
ATOM 1418 C C . LEU A 1 183 ? -22.207 6.481 -2.847 1.00 62.09 183 LEU A C 1
ATOM 1420 O O . LEU A 1 183 ? -22.780 5.703 -3.612 1.00 62.09 183 LEU A O 1
ATOM 1424 N N . ALA A 1 184 ? -22.850 7.453 -2.196 1.00 54.56 184 ALA A N 1
ATOM 1425 C CA . ALA A 1 184 ? -24.247 7.747 -2.444 1.00 54.56 184 ALA A CA 1
ATOM 1426 C C . ALA A 1 184 ? -24.418 8.148 -3.921 1.00 54.56 184 ALA A C 1
ATOM 1428 O O . ALA A 1 184 ? -23.773 9.100 -4.373 1.00 54.56 184 ALA A O 1
ATOM 1429 N N . PRO A 1 185 ? -25.274 7.458 -4.696 1.00 50.84 185 PRO A N 1
ATOM 1430 C CA . PRO A 1 185 ? -25.579 7.911 -6.040 1.00 50.84 185 PRO A CA 1
ATOM 1431 C C . PRO A 1 185 ? -26.202 9.305 -5.944 1.00 50.84 185 PRO A C 1
ATOM 1433 O O . PRO A 1 185 ? -26.987 9.574 -5.029 1.00 50.84 185 PRO A O 1
ATOM 1436 N N . SER A 1 186 ? -25.928 10.164 -6.929 1.00 51.91 186 SER A N 1
ATOM 1437 C CA . SER A 1 186 ? -26.606 11.459 -7.120 1.00 51.91 186 SER A CA 1
ATOM 1438 C C . SER A 1 186 ? -28.144 11.357 -7.150 1.00 51.91 186 SER A C 1
ATOM 1440 O O . SER A 1 186 ? -28.846 12.363 -7.095 1.00 51.91 186 SER A O 1
ATOM 1442 N N . ASP A 1 187 ? -28.659 10.129 -7.196 1.00 48.66 187 ASP A N 1
ATOM 1443 C CA . ASP A 1 187 ? -30.024 9.745 -7.499 1.00 48.66 187 ASP A CA 1
ATOM 1444 C C . ASP A 1 187 ? -30.751 9.172 -6.260 1.00 48.66 187 ASP A C 1
ATOM 1446 O O . ASP A 1 187 ? -31.902 8.749 -6.353 1.00 48.66 187 ASP A O 1
ATOM 1450 N N . GLY A 1 188 ? -30.096 9.122 -5.090 1.00 44.50 188 GLY A N 1
ATOM 1451 C CA . GLY A 1 188 ? -30.754 8.842 -3.805 1.00 44.50 188 GLY A CA 1
ATOM 1452 C C . GLY A 1 188 ? -31.343 7.436 -3.627 1.00 44.50 188 GLY A C 1
ATOM 1453 O O . GLY A 1 188 ? -32.203 7.245 -2.766 1.00 44.50 188 GLY A O 1
ATOM 1454 N N . LYS A 1 189 ? -30.910 6.437 -4.404 1.00 35.28 189 LYS A N 1
ATOM 1455 C CA . LYS A 1 189 ? -31.417 5.062 -4.291 1.00 35.28 189 LYS A CA 1
ATOM 1456 C C . LYS A 1 189 ? -30.379 4.130 -3.669 1.00 35.28 189 LYS A C 1
ATOM 1458 O O . LYS A 1 189 ? -29.485 3.638 -4.347 1.00 35.28 189 LYS A O 1
ATOM 1463 N N . TRP A 1 190 ? -30.533 3.871 -2.374 1.00 41.91 190 TRP A N 1
ATOM 1464 C CA . TRP A 1 190 ? -29.862 2.760 -1.702 1.00 41.91 190 TRP A CA 1
ATOM 1465 C C . TRP A 1 190 ? -30.616 1.466 -2.019 1.00 41.91 190 TRP A C 1
ATOM 1467 O O . TRP A 1 190 ? -31.836 1.411 -1.858 1.00 41.91 190 TRP A O 1
ATOM 1477 N N . ILE A 1 191 ? -29.906 0.436 -2.473 1.00 36.06 191 ILE A N 1
ATOM 1478 C CA . ILE A 1 191 ? -30.427 -0.932 -2.524 1.00 36.06 191 ILE A CA 1
ATOM 1479 C C . ILE A 1 191 ? -29.687 -1.686 -1.420 1.00 36.06 191 ILE A C 1
ATOM 1481 O O . ILE A 1 191 ? -28.477 -1.882 -1.525 1.00 36.06 191 ILE A O 1
ATOM 1485 N N . PHE A 1 192 ? -30.409 -2.009 -0.347 1.00 36.19 192 PHE A N 1
ATOM 1486 C CA . PHE A 1 192 ? -29.999 -3.001 0.646 1.00 36.19 192 PHE A CA 1
ATOM 1487 C C . PHE A 1 192 ? -30.503 -4.376 0.212 1.00 36.19 192 PHE A C 1
ATOM 1489 O O . PHE A 1 192 ? -31.632 -4.427 -0.335 1.00 36.19 192 PHE A O 1
#

Foldseek 3Di:
DDDDPDPPPDVVLVVLLVVLCCCQPPCLPLVSVLCCLQPPLQAPLQDPPCVSVLLSVLSVCVRDDCVSCVVSNLPRAHHHDPDDPPPPPLCRLLSRLLSLLSNLVSHDPDDSSVSSLVSSLVSLLPHDLVSCLPCSNLLSNLLSLVVDPDVVSVVSVVVSLVPDDPVSCVSNVVSNVVVVVVPQPPVRDDDD

Organism: NCBI:txid1317064

pLDDT: mean 76.55, std 17.76, range [27.88, 95.38]